Protein AF-A0A7J2JNW5-F1 (afdb_monomer_lite)

Foldseek 3Di:
DPDAQAFQDDLVLLLQCCPPPNLPDDLVNQCVSVVPPDSVVSVRSNSNSNVLNVQQVDSDDSLSSLVSVVVVCCPVQVVVQLVVVCVVVVFAQALLSSQVSSVVVVHHHDSRVSNNSVSSCVVNVVDDDDDDDDDDDDLLSVVLVVQRNHQKDFQLVSCVVPNDVVVVSLLVCVLVVQKDFPQCPVVVVQSNPDPAQQFADPDDDDPQWDWDADPPVRDIGIHGHRDRRTMIGGDDPD

Structure (mmCIF, N/CA/C/O backbone):
data_AF-A0A7J2JNW5-F1
#
_entry.id   AF-A0A7J2JNW5-F1
#
loop_
_atom_site.group_PDB
_atom_site.id
_atom_site.type_symbol
_atom_site.label_atom_id
_atom_site.label_alt_id
_atom_site.label_comp_id
_atom_site.label_asym_id
_atom_site.label_entity_id
_atom_site.label_seq_id
_atom_site.pdbx_PDB_ins_code
_atom_site.Cartn_x
_atom_site.Cartn_y
_atom_site.Cartn_z
_atom_site.occupancy
_atom_site.B_iso_or_equiv
_atom_site.auth_seq_id
_atom_site.auth_comp_id
_atom_site.auth_asym_id
_atom_site.auth_atom_id
_atom_site.pdbx_PDB_model_num
ATOM 1 N N . MET A 1 1 ? 3.752 14.597 3.096 1.00 44.47 1 MET A N 1
ATOM 2 C CA . MET A 1 1 ? 2.843 13.478 3.424 1.00 44.47 1 MET A CA 1
ATOM 3 C C . MET A 1 1 ? 2.078 13.876 4.664 1.00 44.47 1 MET A C 1
ATOM 5 O O . MET A 1 1 ? 2.697 14.030 5.709 1.00 44.47 1 MET A O 1
ATOM 9 N N . THR A 1 2 ? 0.780 14.114 4.525 1.00 55.59 2 THR A N 1
ATOM 10 C CA . THR A 1 2 ? -0.138 14.311 5.647 1.00 55.59 2 THR A CA 1
ATOM 11 C C . THR A 1 2 ? -0.072 13.081 6.544 1.00 55.59 2 THR A C 1
ATOM 13 O O . THR A 1 2 ? -0.052 11.945 6.064 1.00 55.59 2 THR A O 1
ATOM 16 N N . GLU A 1 3 ? 0.060 13.296 7.845 1.00 82.44 3 GLU A N 1
ATOM 17 C CA . GLU A 1 3 ? 0.033 12.200 8.801 1.00 82.44 3 GLU A CA 1
ATOM 18 C C . GLU A 1 3 ? -1.339 11.504 8.776 1.00 82.44 3 GLU A C 1
ATOM 20 O O . GLU A 1 3 ? -2.370 12.168 8.785 1.00 82.44 3 GLU A O 1
ATOM 25 N N . SER A 1 4 ? -1.353 10.166 8.742 1.00 91.62 4 SER A N 1
ATOM 26 C CA . SER A 1 4 ? -2.590 9.373 8.758 1.00 91.62 4 SER A CA 1
ATOM 27 C C . SER A 1 4 ? -3.417 9.638 10.022 1.00 91.62 4 SER A C 1
ATOM 29 O O . SER A 1 4 ? -2.855 9.721 11.121 1.00 91.62 4 SER A O 1
ATOM 31 N N . ARG A 1 5 ? -4.745 9.704 9.869 1.00 94.00 5 ARG A N 1
ATOM 32 C CA . ARG A 1 5 ? -5.707 9.919 10.964 1.00 94.00 5 ARG A CA 1
ATOM 33 C C . ARG A 1 5 ? -5.797 8.711 11.888 1.00 94.00 5 ARG A C 1
ATOM 35 O O . ARG A 1 5 ? -5.932 8.869 13.091 1.00 94.00 5 ARG A O 1
ATOM 42 N N . PHE A 1 6 ? -5.652 7.509 11.346 1.00 96.00 6 PHE A N 1
ATOM 43 C CA . PHE A 1 6 ? -5.679 6.269 12.112 1.00 96.00 6 PHE A CA 1
ATOM 44 C C . PHE A 1 6 ? -4.754 5.212 11.499 1.00 96.00 6 PHE A C 1
ATOM 46 O O . PHE A 1 6 ? -4.255 5.358 10.378 1.00 96.00 6 PHE A O 1
ATOM 53 N N . TYR A 1 7 ? -4.476 4.157 12.269 1.00 96.81 7 TYR A N 1
ATOM 54 C CA . TYR A 1 7 ? -3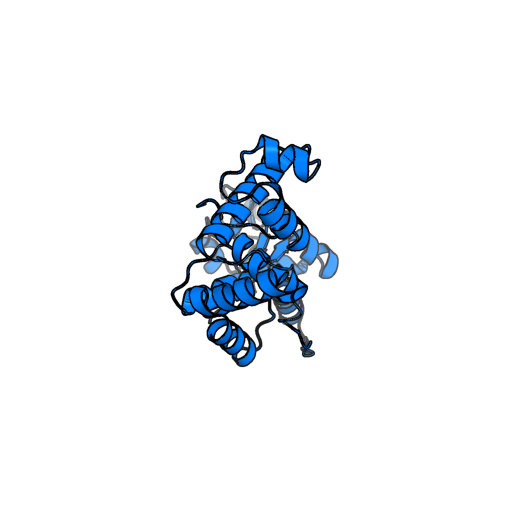.446 3.166 11.954 1.00 96.81 7 TYR A CA 1
ATOM 55 C C . TYR A 1 7 ? -3.972 1.728 12.047 1.00 96.81 7 TYR A C 1
ATOM 57 O O . TYR A 1 7 ? -4.901 1.463 12.807 1.00 96.81 7 TYR A O 1
ATOM 65 N N . PRO A 1 8 ? -3.359 0.772 11.316 1.00 95.88 8 PRO A N 1
ATOM 66 C CA . PRO A 1 8 ? -3.773 -0.631 11.297 1.00 95.88 8 PRO A CA 1
ATOM 67 C C . PRO A 1 8 ? -3.361 -1.342 12.588 1.00 95.88 8 PRO A C 1
ATOM 69 O O . PRO A 1 8 ? -2.370 -2.073 12.633 1.00 95.88 8 PRO A O 1
ATOM 72 N N . LEU A 1 9 ? -4.100 -1.071 13.658 1.00 96.25 9 LEU A N 1
ATOM 73 C CA . LEU A 1 9 ? -3.847 -1.582 14.997 1.00 96.25 9 LEU A CA 1
ATOM 74 C C . LEU A 1 9 ? -4.912 -2.625 15.378 1.00 96.25 9 LEU A C 1
ATOM 76 O O . LEU A 1 9 ? -6.058 -2.507 14.941 1.00 96.25 9 LEU A O 1
ATOM 80 N N . PRO A 1 10 ? -4.559 -3.642 16.187 1.00 95.31 10 PRO A N 1
ATOM 81 C CA . PRO A 1 10 ? -5.502 -4.654 16.653 1.00 95.31 10 PRO A CA 1
ATOM 82 C C . PRO A 1 10 ? -6.707 -4.043 17.375 1.00 95.31 10 PRO A C 1
ATOM 84 O O . PRO A 1 10 ? -6.538 -3.304 18.348 1.00 95.31 10 PRO A O 1
ATOM 87 N N . LEU A 1 11 ? -7.912 -4.395 16.919 1.00 94.12 11 LEU A N 1
ATOM 88 C CA . LEU A 1 11 ? -9.159 -3.809 17.409 1.00 94.12 11 LEU A CA 1
ATOM 89 C C . LEU A 1 11 ? -9.387 -4.085 18.899 1.00 94.12 11 LEU A C 1
ATOM 91 O O . LEU A 1 11 ? -9.701 -3.172 19.649 1.00 94.12 11 LEU A O 1
ATOM 95 N 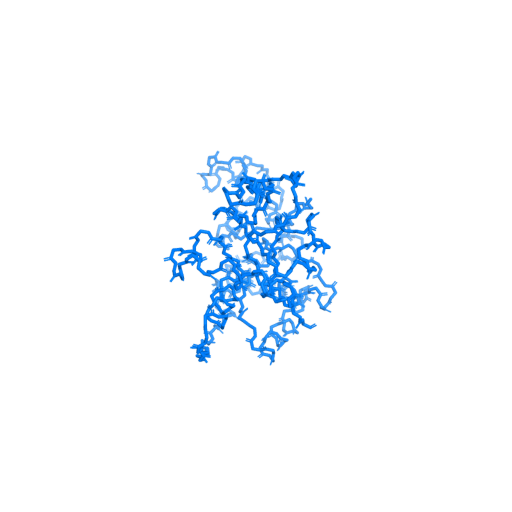N . ASN A 1 12 ? -9.085 -5.302 19.357 1.00 95.44 12 ASN A N 1
ATOM 96 C CA . ASN A 1 12 ? -9.140 -5.680 20.772 1.00 95.44 12 ASN A CA 1
ATOM 97 C C . ASN A 1 12 ? -8.301 -4.775 21.696 1.00 95.44 12 ASN A C 1
ATOM 99 O O . ASN A 1 12 ? -8.689 -4.518 22.833 1.00 95.44 12 ASN A O 1
ATOM 103 N N . LYS A 1 13 ? -7.152 -4.277 21.226 1.00 96.44 13 LYS A N 1
ATOM 104 C CA . LYS A 1 13 ? -6.310 -3.352 21.996 1.00 96.44 13 LYS A CA 1
ATOM 105 C C . LYS A 1 13 ? -6.867 -1.935 21.992 1.00 96.44 13 LYS A C 1
ATOM 107 O O . LYS A 1 13 ? -6.711 -1.246 22.992 1.00 96.44 13 LYS A O 1
ATOM 112 N N . ILE A 1 14 ? -7.494 -1.508 20.895 1.00 95.62 14 ILE A N 1
ATOM 113 C CA . ILE A 1 14 ? -8.159 -0.203 20.836 1.00 95.62 14 ILE A CA 1
ATOM 114 C C . ILE A 1 14 ? -9.394 -0.209 21.741 1.00 95.62 14 ILE A C 1
ATOM 116 O O . ILE A 1 14 ? -9.523 0.677 22.573 1.00 95.62 14 ILE A O 1
ATOM 120 N N . TYR A 1 15 ? -10.219 -1.256 21.664 1.00 96.06 15 TYR A N 1
ATOM 121 C CA . TYR A 1 15 ? -11.345 -1.482 22.571 1.00 96.06 15 TYR A CA 1
ATOM 122 C C . TYR A 1 15 ? -10.907 -1.456 24.039 1.00 96.06 15 TYR A C 1
ATOM 124 O O . TYR A 1 15 ? -11.476 -0.726 24.843 1.00 96.06 15 TYR A O 1
ATOM 132 N N . LYS A 1 16 ? -9.829 -2.177 24.384 1.00 96.06 16 LYS A N 1
ATOM 133 C CA . LYS A 1 16 ? -9.270 -2.150 25.742 1.00 96.06 16 LYS A CA 1
ATOM 134 C C . LYS A 1 16 ? -8.958 -0.721 26.205 1.00 96.06 16 LYS A C 1
ATOM 136 O O . LYS A 1 16 ? -9.261 -0.371 27.338 1.00 96.06 16 LYS A O 1
ATOM 141 N N . LEU A 1 17 ? -8.356 0.098 25.341 1.00 96.31 17 LEU A N 1
ATOM 142 C CA . LEU A 1 17 ? -8.082 1.499 25.662 1.00 96.31 17 LEU A CA 1
ATOM 143 C C . LEU A 1 17 ? -9.370 2.317 25.815 1.00 96.31 17 LEU A C 1
ATOM 145 O O . LEU A 1 17 ? -9.471 3.108 26.747 1.00 96.31 17 LEU A O 1
ATOM 149 N N . ALA A 1 18 ? -10.353 2.111 24.939 1.00 94.75 18 ALA A N 1
ATOM 150 C CA . ALA A 1 18 ? -11.638 2.799 25.012 1.00 94.75 18 ALA A CA 1
ATOM 151 C C . ALA A 1 18 ? -12.361 2.526 26.341 1.00 94.75 18 ALA A C 1
ATOM 153 O O . ALA A 1 18 ? -12.901 3.455 26.930 1.00 94.75 18 ALA A O 1
ATOM 154 N N . VAL A 1 19 ? -12.293 1.290 26.849 1.00 94.44 19 VAL A N 1
ATOM 155 C CA . VAL A 1 19 ? -12.892 0.899 28.137 1.00 94.44 19 VAL A CA 1
ATOM 156 C C . VAL A 1 19 ? -12.079 1.388 29.339 1.00 94.44 19 VAL A C 1
ATOM 158 O O . VAL A 1 19 ? -12.653 1.887 30.301 1.00 94.44 19 VAL A O 1
ATOM 161 N N . GLU A 1 20 ? -10.754 1.211 29.329 1.00 94.69 20 GLU A N 1
ATOM 162 C CA . GLU A 1 20 ? -9.936 1.424 30.535 1.00 94.69 20 GLU A CA 1
ATOM 163 C C . GLU A 1 20 ? -9.500 2.877 30.747 1.00 94.69 20 GLU A C 1
ATOM 165 O O . GLU A 1 20 ? -9.315 3.288 31.890 1.00 94.69 20 GLU A O 1
ATOM 170 N N . VAL A 1 21 ? -9.283 3.639 29.671 1.00 93.81 21 VAL A N 1
ATOM 171 C CA . VAL A 1 21 ? -8.713 5.000 29.753 1.00 93.81 21 VAL A CA 1
ATOM 172 C C . VAL A 1 21 ? -9.530 6.052 29.001 1.00 93.81 21 VAL A C 1
ATOM 174 O O . VAL A 1 21 ? -9.418 7.237 29.306 1.00 93.81 21 VAL A O 1
ATOM 177 N N . GLY A 1 22 ? -10.378 5.636 28.056 1.00 89.31 22 GLY A N 1
ATOM 178 C CA . GLY A 1 22 ? -11.306 6.520 27.354 1.00 89.31 22 GLY A CA 1
ATOM 179 C C . GLY A 1 22 ? -10.648 7.527 26.390 1.00 89.31 22 GLY A C 1
ATOM 180 O O . GLY A 1 22 ? -9.441 7.473 26.138 1.00 89.31 22 GLY A O 1
ATOM 181 N N . PRO A 1 23 ? -11.439 8.454 25.812 1.00 85.25 23 PRO A N 1
ATOM 182 C CA . PRO A 1 23 ? -10.984 9.415 24.794 1.00 85.25 23 PRO A CA 1
ATOM 183 C C . PRO A 1 23 ? -9.946 10.431 25.286 1.00 85.25 23 PRO A C 1
ATOM 185 O O . PRO A 1 23 ? -9.084 10.866 24.517 1.00 85.25 23 PRO A O 1
ATOM 188 N N . GLU A 1 24 ? -9.998 10.778 26.573 1.00 91.06 24 GLU A N 1
ATOM 189 C CA . GLU A 1 24 ? -9.111 11.762 27.209 1.00 91.06 24 GLU A CA 1
ATOM 190 C C . GLU A 1 24 ? -7.744 11.182 27.612 1.00 91.06 24 GLU A C 1
ATOM 192 O O . GLU A 1 24 ? -6.936 11.859 28.254 1.00 91.06 24 GLU A O 1
ATOM 197 N N . ALA A 1 25 ? -7.464 9.935 27.219 1.00 91.81 25 ALA A N 1
ATOM 198 C CA . ALA A 1 25 ? -6.207 9.262 27.500 1.00 91.81 25 ALA A CA 1
ATOM 199 C C . ALA A 1 25 ? -4.990 10.082 27.042 1.00 91.81 25 ALA A C 1
ATOM 201 O O . ALA A 1 25 ? -4.964 10.706 25.973 1.00 91.81 25 ALA A O 1
ATOM 202 N N . LYS A 1 26 ? -3.927 10.027 27.841 1.00 95.31 26 LYS A N 1
ATOM 203 C CA . LYS A 1 26 ? -2.608 10.562 27.508 1.00 95.31 26 LYS A CA 1
ATOM 204 C C . LYS A 1 26 ? -1.697 9.453 26.996 1.00 95.31 26 LYS A C 1
ATOM 206 O O . LYS A 1 26 ? -2.019 8.264 27.009 1.00 95.31 26 LYS A O 1
ATOM 211 N N . LEU A 1 27 ? -0.530 9.851 26.496 1.00 95.31 27 LEU A N 1
ATOM 212 C CA . LEU A 1 27 ? 0.436 8.913 25.928 1.00 95.31 27 LEU A CA 1
ATOM 213 C C . LEU A 1 27 ? 0.893 7.878 26.967 1.00 95.31 27 LEU A C 1
ATOM 215 O O . LEU A 1 27 ? 1.048 6.700 26.644 1.00 95.31 27 LEU A O 1
ATOM 219 N N . GLU A 1 28 ? 1.091 8.321 28.205 1.00 96.06 28 GLU A N 1
ATOM 220 C CA . GLU A 1 28 ? 1.511 7.511 29.345 1.00 96.06 28 GLU A CA 1
ATOM 221 C C . GLU A 1 28 ? 0.462 6.449 29.702 1.00 96.06 28 GLU A C 1
ATOM 223 O O . GLU A 1 28 ? 0.820 5.294 29.954 1.00 96.06 28 GLU A O 1
ATOM 228 N N . ASP A 1 29 ? -0.822 6.805 29.627 1.00 96.06 29 ASP A N 1
ATOM 229 C CA . ASP A 1 29 ? -1.942 5.891 29.866 1.00 96.06 29 ASP A CA 1
ATOM 230 C C . ASP A 1 29 ? -1.923 4.764 28.827 1.00 96.06 29 ASP A C 1
ATOM 232 O O . ASP A 1 29 ? -1.871 3.585 29.165 1.00 96.06 29 ASP A O 1
ATOM 236 N N . VAL A 1 30 ? -1.791 5.110 27.542 1.00 96.31 30 VAL A N 1
ATOM 237 C CA . VAL A 1 30 ? -1.674 4.119 26.459 1.00 96.31 30 VAL A CA 1
ATOM 238 C C . VAL A 1 30 ? -0.453 3.209 26.642 1.00 96.31 30 VAL A C 1
ATOM 240 O O . VAL A 1 30 ? -0.542 1.987 26.461 1.00 96.31 30 VAL A O 1
ATOM 243 N N . MET A 1 31 ? 0.702 3.785 26.987 1.00 96.81 31 MET A N 1
ATOM 244 C CA . MET A 1 31 ? 1.936 3.024 27.199 1.00 96.81 31 MET A CA 1
ATOM 245 C C . MET A 1 31 ? 1.809 2.051 28.372 1.00 96.81 31 MET A C 1
ATOM 247 O O . MET A 1 31 ? 2.254 0.906 28.249 1.00 96.81 31 MET A O 1
ATOM 251 N N . SER A 1 32 ? 1.192 2.475 29.474 1.00 96.56 32 SER A N 1
ATOM 252 C CA . SER A 1 32 ? 1.000 1.649 30.668 1.00 96.56 32 SER A CA 1
ATOM 253 C C . SER A 1 32 ? -0.050 0.552 30.446 1.00 96.56 32 SER A C 1
ATOM 255 O O . SER A 1 32 ? 0.267 -0.629 30.625 1.00 96.56 32 SER A O 1
ATOM 257 N N . THR A 1 33 ? -1.236 0.896 29.933 1.00 96.38 33 THR A N 1
ATOM 258 C CA . THR A 1 33 ? -2.353 -0.031 29.681 1.00 96.38 33 THR A CA 1
ATOM 259 C C . THR A 1 33 ? -1.994 -1.145 28.697 1.00 96.38 33 THR A C 1
ATOM 261 O O . THR A 1 33 ? -2.358 -2.314 28.895 1.00 96.38 33 THR A O 1
ATOM 264 N N . LEU A 1 34 ? -1.252 -0.816 27.633 1.00 96.38 34 LEU A N 1
ATOM 265 C CA . LEU A 1 34 ? -0.830 -1.785 26.614 1.00 96.38 34 LEU A CA 1
ATOM 266 C C . LEU A 1 34 ? 0.594 -2.321 26.815 1.00 96.38 34 LEU A C 1
ATOM 268 O O . LEU A 1 34 ? 1.032 -3.167 26.030 1.00 96.38 34 LEU A O 1
ATOM 272 N N . ARG A 1 35 ? 1.314 -1.855 27.845 1.00 95.69 35 ARG A N 1
ATOM 273 C CA . ARG A 1 35 ? 2.720 -2.203 28.132 1.00 95.69 35 ARG A CA 1
ATOM 274 C C . ARG A 1 35 ? 3.648 -1.978 26.928 1.00 95.69 35 ARG A C 1
ATOM 276 O O . ARG A 1 35 ? 4.534 -2.784 26.634 1.00 95.69 35 ARG A O 1
ATOM 283 N N . ILE A 1 36 ? 3.435 -0.882 26.201 1.00 94.75 36 ILE A N 1
ATOM 284 C CA . ILE A 1 36 ? 4.188 -0.530 24.991 1.00 94.75 36 ILE A CA 1
ATOM 285 C C . ILE A 1 36 ? 5.397 0.329 25.369 1.00 94.75 36 ILE A C 1
ATOM 287 O O . ILE A 1 36 ? 5.258 1.356 26.020 1.00 94.75 36 ILE A O 1
ATOM 291 N N . ARG A 1 37 ? 6.592 -0.051 24.895 1.00 93.62 37 ARG A N 1
ATOM 292 C CA . ARG A 1 37 ? 7.833 0.729 25.101 1.00 93.62 37 ARG A CA 1
ATOM 293 C C . ARG A 1 37 ? 8.055 1.821 24.049 1.00 93.62 37 ARG A C 1
ATOM 295 O O . ARG A 1 37 ? 8.707 2.824 24.312 1.00 93.62 37 ARG A O 1
ATOM 302 N N . SER A 1 38 ? 7.535 1.618 22.840 1.00 95.81 38 SER A N 1
ATOM 303 C CA . SER A 1 38 ? 7.702 2.539 21.712 1.00 95.81 38 SER A CA 1
ATOM 304 C C . SER A 1 38 ? 6.738 3.721 21.816 1.00 95.81 38 SER A C 1
ATOM 306 O O . SER A 1 38 ? 5.533 3.553 21.613 1.00 95.81 38 SER A O 1
ATOM 308 N N . LYS A 1 39 ? 7.272 4.930 22.043 1.00 95.44 39 LYS A N 1
ATOM 309 C CA . LYS A 1 39 ? 6.485 6.179 22.032 1.00 95.44 39 LYS A CA 1
ATOM 310 C C . LYS A 1 39 ? 5.725 6.367 20.718 1.00 95.44 39 LYS A C 1
ATOM 312 O O . LYS A 1 39 ? 4.547 6.700 20.734 1.00 95.44 39 LYS A O 1
ATOM 317 N N . ARG A 1 40 ? 6.370 6.068 19.584 1.00 94.94 40 ARG A N 1
ATOM 318 C CA . ARG A 1 40 ? 5.748 6.149 18.254 1.00 94.94 40 ARG A CA 1
ATOM 319 C C . ARG A 1 40 ? 4.524 5.241 18.143 1.00 94.94 40 ARG A C 1
ATOM 321 O O . ARG A 1 40 ? 3.499 5.651 17.619 1.00 94.94 40 ARG A O 1
ATOM 328 N N . THR A 1 41 ? 4.626 4.006 18.624 1.00 95.31 41 THR A N 1
ATOM 329 C CA . THR A 1 41 ? 3.508 3.055 18.573 1.00 95.31 41 THR A CA 1
ATOM 330 C C . THR A 1 41 ? 2.375 3.505 19.491 1.00 95.31 41 THR A C 1
ATOM 332 O O . THR A 1 41 ? 1.220 3.468 19.085 1.00 95.31 41 THR A O 1
ATOM 335 N N . ALA A 1 42 ? 2.691 3.984 20.695 1.00 96.25 42 ALA A N 1
ATOM 336 C CA . ALA A 1 42 ? 1.687 4.517 21.610 1.00 96.25 42 ALA A CA 1
ATOM 337 C C . ALA A 1 42 ? 0.969 5.756 21.038 1.00 96.25 42 ALA A C 1
ATOM 339 O O . ALA A 1 42 ? -0.250 5.842 21.132 1.00 96.25 42 ALA A O 1
ATOM 340 N N . GLN A 1 43 ? 1.679 6.649 20.338 1.00 96.38 43 GLN A N 1
ATOM 341 C CA . GLN A 1 43 ? 1.065 7.772 19.616 1.00 96.38 43 GLN A CA 1
ATOM 342 C C . GLN A 1 43 ? 0.081 7.306 18.532 1.00 96.38 43 GLN A C 1
ATOM 344 O O . GLN A 1 43 ? -0.983 7.899 18.378 1.00 96.38 43 GLN A O 1
ATOM 349 N N . GLN A 1 44 ? 0.398 6.230 17.804 1.00 96.50 44 GLN A N 1
ATOM 350 C CA . GLN A 1 44 ? -0.513 5.659 16.804 1.00 96.50 44 GLN A CA 1
ATOM 351 C C . GLN A 1 44 ? -1.798 5.113 17.440 1.00 96.50 44 GLN A C 1
ATOM 353 O O . GLN A 1 44 ? -2.882 5.339 16.899 1.00 96.50 44 GLN A O 1
ATOM 358 N N . TYR A 1 45 ? -1.688 4.421 18.582 1.00 97.31 45 TYR A N 1
ATOM 359 C CA . TYR A 1 45 ? -2.851 3.967 19.353 1.00 97.31 45 TYR A CA 1
ATOM 360 C C . TYR A 1 45 ? -3.680 5.142 19.844 1.00 97.31 45 TYR A C 1
ATOM 362 O O . TYR A 1 45 ? -4.883 5.148 19.619 1.00 97.31 45 TYR A O 1
ATOM 370 N N . LEU A 1 46 ? -3.039 6.146 20.443 1.00 96.31 46 LEU A N 1
ATOM 371 C CA . LEU A 1 46 ? -3.730 7.322 20.955 1.00 96.31 46 LEU A CA 1
ATOM 372 C C . LEU A 1 46 ? -4.501 8.048 19.849 1.00 96.31 46 LEU A C 1
ATOM 374 O O . LEU A 1 46 ? -5.664 8.391 20.027 1.00 96.31 46 LEU A O 1
ATOM 378 N N . ARG A 1 47 ? -3.875 8.246 18.683 1.00 96.00 47 ARG A N 1
ATOM 379 C CA . ARG A 1 47 ? -4.540 8.902 17.555 1.00 96.00 47 ARG A CA 1
ATOM 380 C C . ARG A 1 47 ? -5.726 8.086 17.038 1.00 96.00 47 ARG A C 1
ATOM 382 O O . ARG A 1 47 ? -6.788 8.644 16.801 1.00 96.00 47 ARG A O 1
ATOM 389 N N . THR A 1 48 ? -5.551 6.772 16.910 1.00 96.75 48 THR A N 1
ATOM 390 C CA . THR A 1 48 ? -6.623 5.868 16.466 1.00 96.75 48 THR A CA 1
ATOM 391 C C . THR A 1 48 ? -7.780 5.838 17.466 1.00 96.75 48 THR A C 1
ATOM 393 O O . THR A 1 48 ? -8.931 5.879 17.051 1.00 96.75 48 THR A O 1
ATOM 396 N N . LEU A 1 49 ? -7.481 5.820 18.769 1.00 96.12 49 LEU A N 1
ATOM 397 C CA . LEU A 1 49 ? -8.475 5.866 19.840 1.00 96.12 49 LEU A CA 1
ATOM 398 C C . LEU A 1 49 ? -9.305 7.149 19.775 1.00 96.12 49 LEU A C 1
ATOM 400 O O . LEU A 1 49 ? -10.525 7.072 19.789 1.00 96.12 49 LEU A O 1
ATOM 404 N N . LYS A 1 50 ? -8.648 8.308 19.648 1.00 95.12 50 LYS A N 1
ATOM 405 C CA . LYS A 1 50 ? -9.335 9.601 19.521 1.00 95.12 50 LYS A CA 1
ATOM 406 C C . LYS A 1 50 ? -10.237 9.647 18.293 1.00 95.12 50 LYS A C 1
ATOM 408 O O . LYS A 1 50 ? -11.398 10.006 18.411 1.00 95.12 50 LYS A O 1
ATOM 413 N N . TRP A 1 51 ? -9.725 9.201 17.145 1.00 95.81 51 TRP A N 1
ATOM 414 C CA . TRP A 1 51 ? -10.514 9.133 15.916 1.00 95.81 51 TRP A CA 1
ATOM 415 C C . TRP A 1 51 ? -11.767 8.253 16.071 1.00 95.81 51 TRP A C 1
ATOM 417 O O . TRP A 1 51 ? -12.831 8.633 15.590 1.00 95.81 51 TRP A O 1
ATOM 427 N N . MET A 1 52 ? -11.657 7.106 16.756 1.00 95.25 52 MET A N 1
ATOM 428 C CA . MET A 1 52 ? -12.802 6.221 17.010 1.00 95.25 52 MET A CA 1
ATOM 429 C C . MET A 1 52 ? -13.783 6.807 18.023 1.00 95.25 52 MET A C 1
ATOM 431 O O . MET A 1 52 ? -14.984 6.696 17.822 1.00 95.25 52 MET A O 1
ATOM 435 N N . ALA A 1 53 ? -13.297 7.436 19.091 1.00 92.69 53 ALA A N 1
ATOM 436 C CA . ALA A 1 53 ? -14.158 7.965 20.144 1.00 92.69 53 ALA A CA 1
ATOM 437 C C . ALA A 1 53 ? -15.008 9.168 19.701 1.00 92.69 53 ALA A C 1
ATOM 439 O O . ALA A 1 53 ? -16.034 9.446 20.304 1.00 92.69 53 ALA A O 1
ATOM 440 N N . GLU A 1 54 ? -14.609 9.861 18.632 1.00 93.44 54 GLU A N 1
ATOM 441 C CA . GLU A 1 54 ? -15.438 10.882 17.976 1.00 93.44 54 GLU A CA 1
ATOM 442 C C . GLU A 1 54 ? -16.646 10.296 17.218 1.00 93.44 54 GLU A C 1
ATOM 444 O O . GLU A 1 54 ? -17.495 11.059 16.767 1.00 93.44 54 GLU A O 1
ATOM 449 N N . ARG A 1 55 ? -16.692 8.972 17.009 1.00 93.69 55 ARG A N 1
ATOM 450 C CA . ARG A 1 55 ? -17.631 8.298 16.090 1.00 93.69 55 ARG A CA 1
ATOM 451 C C . ARG A 1 55 ? -18.402 7.143 16.716 1.00 93.69 55 ARG A C 1
ATOM 453 O O . ARG A 1 55 ? -19.489 6.829 16.256 1.00 93.69 55 ARG A O 1
ATOM 460 N N . VAL A 1 56 ? -17.803 6.481 17.700 1.00 92.75 56 VAL A N 1
ATOM 461 C CA . VAL A 1 56 ? -18.375 5.336 18.406 1.00 92.75 56 VAL A CA 1
ATOM 462 C C . VAL A 1 56 ? -18.778 5.815 19.794 1.00 92.75 56 VAL A C 1
ATOM 464 O O . VAL A 1 56 ? -17.916 6.073 20.637 1.00 92.75 56 VAL A O 1
ATOM 467 N N . GLU A 1 57 ? -20.079 5.962 20.011 1.00 82.62 57 GLU A N 1
ATOM 468 C CA . GLU A 1 57 ? -20.667 6.445 21.257 1.00 82.62 57 GLU A CA 1
ATOM 469 C C . GLU A 1 57 ? -20.734 5.333 22.308 1.00 82.62 57 GLU A C 1
ATOM 471 O O . GLU A 1 57 ? -20.474 5.582 23.490 1.00 82.62 57 GLU A O 1
ATOM 476 N N . ASN A 1 58 ? -21.041 4.096 21.901 1.00 77.31 58 ASN A N 1
ATOM 477 C CA . ASN A 1 58 ? -21.192 2.982 22.826 1.00 77.31 58 ASN A CA 1
ATOM 478 C C . ASN A 1 58 ? -19.998 2.022 22.774 1.00 77.31 58 ASN A C 1
ATOM 480 O O . ASN A 1 58 ? -19.819 1.216 21.862 1.00 77.31 58 ASN A O 1
ATOM 484 N N . VAL A 1 59 ? -19.191 2.056 23.834 1.00 82.62 59 VAL A N 1
ATOM 485 C CA . VAL A 1 59 ? -18.061 1.131 23.973 1.00 82.62 59 VAL A CA 1
ATOM 486 C C . VAL A 1 59 ? -18.512 -0.245 24.482 1.00 82.62 59 VAL A C 1
ATOM 488 O O . VAL A 1 59 ? -17.820 -1.207 24.193 1.00 82.62 59 VAL A O 1
ATOM 491 N N . GLY A 1 60 ? -19.666 -0.356 25.159 1.00 88.06 60 GLY A N 1
ATOM 492 C CA . GLY A 1 60 ? -20.354 -1.601 25.541 1.00 88.06 60 GLY A CA 1
ATOM 493 C C . GLY A 1 60 ? -19.484 -2.859 25.677 1.00 88.06 60 GLY A C 1
ATOM 494 O O . GLY A 1 60 ? -18.499 -2.901 26.417 1.00 88.06 60 GLY A O 1
ATOM 495 N N . THR A 1 61 ? -19.881 -3.912 24.970 1.00 94.25 61 THR A N 1
ATOM 496 C CA . THR A 1 61 ? -19.064 -5.104 24.710 1.00 94.25 61 THR A CA 1
ATOM 497 C C . THR A 1 61 ? -18.216 -4.931 23.445 1.00 94.25 61 THR A C 1
ATOM 499 O O . THR A 1 61 ? -18.527 -4.118 22.577 1.00 94.25 61 THR A O 1
ATOM 502 N N . LEU A 1 62 ? -17.176 -5.759 23.272 1.00 93.44 62 LEU A N 1
ATOM 503 C CA . LEU A 1 62 ? -16.351 -5.739 22.053 1.00 93.44 62 LEU A CA 1
ATOM 504 C C . LEU A 1 62 ? -17.184 -5.925 20.771 1.00 93.44 62 LEU A C 1
ATOM 506 O O . LEU A 1 62 ? -16.860 -5.326 19.745 1.00 93.44 62 LEU A O 1
ATOM 510 N N . ASP A 1 63 ? -18.249 -6.725 20.824 1.00 92.69 63 ASP A N 1
ATOM 511 C CA . ASP A 1 63 ? -19.126 -6.983 19.677 1.00 92.69 63 ASP A CA 1
ATOM 512 C C . ASP A 1 63 ? -20.038 -5.796 19.356 1.00 92.69 63 ASP A C 1
ATOM 514 O O . ASP A 1 63 ? -20.378 -5.577 18.194 1.00 92.69 63 ASP A O 1
ATOM 518 N N . GLU A 1 64 ? -20.469 -5.041 20.366 1.00 93.69 64 GLU A N 1
ATOM 519 C CA . GLU A 1 64 ? -21.228 -3.797 20.176 1.00 93.69 64 GLU A CA 1
ATOM 520 C C . GLU A 1 64 ? -20.322 -2.713 19.600 1.00 93.69 64 GLU A C 1
ATOM 522 O O . GLU A 1 64 ? -20.628 -2.177 18.537 1.00 93.69 64 GLU A O 1
ATOM 527 N N . PHE A 1 65 ? -19.148 -2.515 20.206 1.00 94.50 65 PHE A N 1
ATOM 528 C CA . PHE A 1 65 ? -18.114 -1.613 19.705 1.00 94.50 65 PHE A CA 1
ATOM 529 C C . PHE A 1 65 ? -17.735 -1.919 18.247 1.00 94.50 65 PHE A C 1
ATOM 531 O O . PHE A 1 65 ? -17.625 -1.020 17.416 1.00 94.50 65 PHE A O 1
ATOM 538 N N . SER A 1 66 ? -17.555 -3.201 17.913 1.00 94.75 66 SER A N 1
ATOM 539 C CA . SER A 1 66 ? -17.220 -3.631 16.551 1.00 94.75 66 SER A CA 1
ATOM 540 C C . SER A 1 66 ? -18.364 -3.381 15.569 1.00 94.75 66 SER A C 1
ATOM 542 O O . SER A 1 66 ? -18.120 -2.946 14.447 1.00 94.75 66 SER A O 1
ATOM 544 N N . ARG A 1 67 ? -19.616 -3.631 15.972 1.00 94.25 67 ARG A N 1
ATOM 545 C CA . ARG A 1 67 ? -20.787 -3.365 15.123 1.00 94.25 67 ARG A CA 1
ATOM 546 C C . ARG A 1 67 ? -20.964 -1.877 14.850 1.00 94.25 67 ARG A C 1
ATOM 548 O O . ARG A 1 67 ? -21.198 -1.509 13.706 1.00 94.25 67 ARG A O 1
ATOM 555 N N . GLU A 1 68 ? -20.806 -1.038 15.864 1.00 95.38 68 GLU A N 1
ATOM 556 C CA . GLU A 1 68 ? -20.915 0.411 15.706 1.00 95.38 68 GLU A CA 1
ATOM 557 C C . GLU A 1 68 ? -19.780 0.967 14.839 1.00 95.38 68 GLU A C 1
ATOM 559 O O . GLU A 1 68 ? -20.031 1.701 13.884 1.00 95.38 68 GLU A O 1
ATOM 564 N N . LEU A 1 69 ? -18.540 0.519 15.073 1.00 96.06 69 LEU A N 1
ATOM 565 C CA . LEU A 1 69 ? -17.418 0.865 14.204 1.00 96.06 69 LEU A CA 1
ATOM 566 C C . LEU A 1 69 ? -17.658 0.415 12.756 1.00 96.06 69 LEU A C 1
ATOM 568 O O . LEU A 1 69 ? -17.302 1.140 11.831 1.00 96.06 69 LEU A O 1
ATOM 572 N N . LEU A 1 70 ? -18.237 -0.768 12.535 1.00 96.50 70 LEU A N 1
ATOM 573 C CA . LEU A 1 70 ? -18.570 -1.230 11.190 1.00 96.50 70 LEU A CA 1
ATOM 574 C C . LEU A 1 70 ? -19.551 -0.273 10.503 1.00 96.50 70 LEU A C 1
ATOM 576 O O . LEU A 1 70 ? -19.290 0.105 9.365 1.00 96.50 70 LEU A O 1
ATOM 580 N N . THR A 1 71 ? -20.617 0.152 11.184 1.00 96.19 71 THR A N 1
ATOM 581 C CA . THR A 1 71 ? -21.580 1.132 10.650 1.00 96.19 71 THR A CA 1
ATOM 582 C C . THR A 1 71 ? -20.885 2.433 10.252 1.00 96.19 71 THR A C 1
ATOM 584 O O . THR A 1 71 ? -20.985 2.851 9.100 1.00 96.19 71 THR A O 1
ATOM 587 N N . VAL A 1 72 ? -20.081 3.002 11.156 1.00 96.25 72 VAL A N 1
ATOM 588 C CA . VAL A 1 72 ? -19.279 4.211 10.898 1.00 96.25 72 VAL A CA 1
ATOM 589 C C . VAL A 1 72 ? -18.399 4.037 9.661 1.00 96.25 72 VAL A C 1
ATOM 591 O O . VAL A 1 72 ? -18.328 4.918 8.806 1.00 96.25 72 VAL A O 1
ATOM 594 N N . LEU A 1 73 ? -17.717 2.895 9.549 1.00 96.44 73 LEU A N 1
ATOM 595 C CA . LEU A 1 73 ? -16.836 2.619 8.423 1.00 96.44 73 LEU A CA 1
ATOM 596 C C . LEU A 1 73 ? -17.610 2.511 7.103 1.00 96.44 73 LEU A C 1
ATOM 598 O O . LEU A 1 73 ? -17.151 3.054 6.100 1.00 96.44 73 LEU A O 1
ATOM 602 N N . LEU A 1 74 ? -18.751 1.816 7.087 1.00 96.25 74 LEU A N 1
ATOM 603 C CA . LEU A 1 74 ? -19.581 1.660 5.889 1.00 96.25 74 LEU A CA 1
ATOM 604 C C . LEU A 1 74 ? -20.093 3.015 5.386 1.00 96.25 74 LEU A C 1
ATOM 606 O O . LEU A 1 74 ? -20.019 3.270 4.183 1.00 96.25 74 LEU A O 1
ATOM 610 N N . GLU A 1 75 ? -20.542 3.878 6.297 1.00 95.31 75 GLU A N 1
ATOM 611 C CA . GLU A 1 75 ? -21.131 5.182 5.985 1.00 95.31 75 GLU A CA 1
ATOM 612 C C . GLU A 1 75 ? -20.075 6.231 5.613 1.00 95.31 75 GLU A C 1
ATOM 614 O O . GLU A 1 75 ? -20.106 6.769 4.504 1.00 95.31 75 GLU A O 1
ATOM 619 N N . GLU A 1 76 ? -19.097 6.499 6.490 1.00 95.38 76 GLU A N 1
ATOM 620 C CA . GLU A 1 76 ? -18.111 7.568 6.265 1.00 95.38 76 GLU A CA 1
ATOM 621 C C . GLU A 1 76 ? -17.195 7.285 5.072 1.00 95.38 76 GLU A C 1
ATOM 623 O O . GLU A 1 76 ? -16.739 8.221 4.414 1.00 95.38 76 GLU A O 1
ATOM 628 N N . PHE A 1 77 ? -16.907 6.008 4.798 1.00 96.31 77 PHE A N 1
ATOM 629 C CA . PHE A 1 77 ? -16.018 5.602 3.710 1.00 96.31 77 PHE A CA 1
ATOM 630 C C . PHE A 1 77 ? -16.763 5.019 2.508 1.00 96.31 77 PHE A C 1
ATOM 632 O O . PHE A 1 77 ? -16.102 4.573 1.576 1.00 96.31 77 PHE A O 1
ATOM 639 N N . LYS A 1 78 ? -18.104 4.998 2.492 1.00 95.50 78 LYS A N 1
ATOM 640 C CA . LYS A 1 78 ? -18.902 4.431 1.385 1.00 95.50 78 LYS A CA 1
ATOM 641 C C . LYS A 1 78 ? -18.375 3.066 0.922 1.00 95.50 78 LYS A C 1
ATOM 643 O O . LYS A 1 78 ? -18.173 2.813 -0.270 1.00 95.50 78 LYS A O 1
ATOM 648 N N . LEU A 1 79 ? -18.062 2.191 1.880 1.00 96.19 79 LEU A N 1
ATOM 649 C CA . LEU A 1 79 ? -17.279 0.982 1.597 1.00 96.19 79 LEU A CA 1
ATOM 650 C C . LEU A 1 79 ? -17.994 0.021 0.653 1.00 96.19 79 LEU A C 1
ATOM 652 O O . LEU A 1 79 ? -17.323 -0.678 -0.101 1.00 96.19 79 LEU A O 1
ATOM 656 N N . GLU A 1 80 ? -19.326 -0.008 0.666 1.00 94.31 80 GLU A N 1
ATOM 657 C CA . GLU A 1 80 ? -20.098 -0.824 -0.272 1.00 94.31 80 GLU A CA 1
ATOM 658 C C . GLU A 1 80 ? -19.850 -0.398 -1.723 1.00 94.31 80 GLU A C 1
ATOM 660 O O . GLU A 1 80 ? -19.563 -1.244 -2.569 1.00 94.31 80 GLU A O 1
ATOM 665 N N . GLU A 1 81 ? -19.879 0.906 -2.011 1.00 94.69 81 GLU A N 1
ATOM 666 C CA . GLU A 1 81 ? -19.599 1.447 -3.346 1.00 94.69 81 GLU A CA 1
ATOM 667 C C . GLU A 1 81 ? -18.163 1.121 -3.777 1.00 94.69 81 GLU A C 1
ATOM 669 O O . GLU A 1 81 ? -17.942 0.584 -4.867 1.00 94.69 81 GLU A O 1
ATOM 674 N N . ALA A 1 82 ? -17.190 1.367 -2.894 1.00 95.81 82 ALA A N 1
ATOM 675 C CA . ALA A 1 82 ? -15.781 1.111 -3.172 1.00 95.81 82 ALA A CA 1
ATOM 676 C C . ALA A 1 82 ? -15.496 -0.383 -3.412 1.00 95.81 82 ALA A C 1
ATOM 678 O O . ALA A 1 82 ? -14.791 -0.741 -4.357 1.00 95.81 82 ALA A O 1
ATOM 679 N N . LEU A 1 83 ? -16.053 -1.277 -2.591 1.00 94.62 83 LEU A N 1
ATOM 680 C CA . LEU A 1 83 ? -15.881 -2.724 -2.746 1.00 94.62 83 LEU A CA 1
ATOM 681 C C . LEU A 1 83 ? -16.577 -3.249 -4.007 1.00 94.62 83 LEU A C 1
ATOM 683 O O . LEU A 1 83 ? -15.994 -4.071 -4.719 1.00 94.62 83 LEU A O 1
ATOM 687 N N . ASN A 1 84 ? -17.775 -2.750 -4.324 1.00 93.31 84 ASN A N 1
ATOM 688 C CA . ASN A 1 84 ? -18.491 -3.109 -5.548 1.00 93.31 84 ASN A CA 1
ATOM 689 C C . ASN A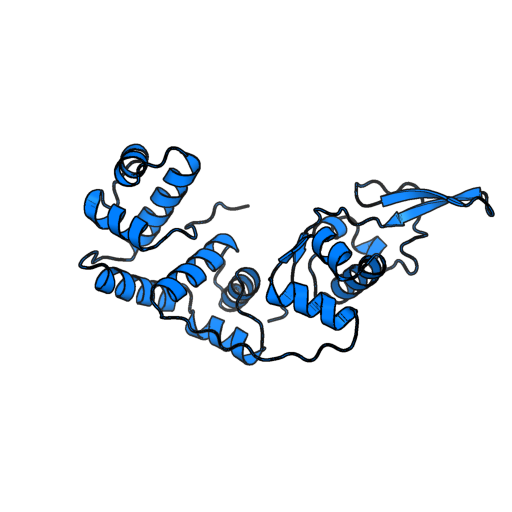 1 84 ? -17.715 -2.694 -6.803 1.00 93.31 84 ASN A C 1
ATOM 691 O O . ASN A 1 84 ? -17.635 -3.473 -7.755 1.00 93.31 84 ASN A O 1
ATOM 695 N N . LEU A 1 85 ? -17.094 -1.511 -6.791 1.00 93.88 85 LEU A N 1
ATOM 696 C CA . LEU A 1 85 ? -16.223 -1.050 -7.870 1.00 93.88 85 LEU A CA 1
ATOM 697 C C . LEU A 1 85 ? -15.035 -2.002 -8.073 1.00 93.88 85 LEU A C 1
ATOM 699 O O . LEU A 1 85 ? -14.816 -2.489 -9.182 1.00 93.88 85 LEU A O 1
ATOM 703 N N . LEU A 1 86 ? -14.318 -2.346 -6.997 1.00 93.31 86 LEU A N 1
ATOM 704 C CA . LEU A 1 86 ? -13.192 -3.285 -7.071 1.00 93.31 86 LEU A CA 1
ATOM 705 C C . LEU A 1 86 ? -13.617 -4.661 -7.596 1.00 93.31 86 LEU A C 1
ATOM 707 O O . LEU A 1 86 ? -12.914 -5.259 -8.410 1.00 93.31 86 LEU A O 1
ATOM 711 N N . MET A 1 87 ? -14.776 -5.158 -7.159 1.00 91.31 87 MET A N 1
ATOM 712 C CA . MET A 1 87 ? -15.321 -6.429 -7.632 1.00 91.31 87 MET A CA 1
ATOM 713 C C . MET A 1 87 ? -15.668 -6.398 -9.121 1.00 91.31 87 MET A C 1
ATOM 715 O O . MET A 1 87 ? -15.311 -7.331 -9.844 1.00 91.31 87 MET A O 1
ATOM 719 N N . LYS A 1 88 ? -16.346 -5.341 -9.582 1.00 91.19 88 LYS A N 1
ATOM 720 C CA . LYS A 1 88 ? -16.745 -5.168 -10.984 1.00 91.19 88 LYS A CA 1
ATOM 721 C C . LYS A 1 88 ? -15.528 -5.151 -11.909 1.00 91.19 88 LYS A C 1
ATOM 723 O O . LYS A 1 88 ? -15.512 -5.867 -12.910 1.00 91.19 88 LYS A O 1
ATOM 728 N N . GLU A 1 89 ? -14.492 -4.420 -11.513 1.00 89.75 89 GLU A N 1
ATOM 729 C CA . GLU A 1 89 ? -13.242 -4.290 -12.268 1.00 89.75 89 GLU A CA 1
ATOM 730 C C . GLU A 1 89 ? -12.266 -5.458 -12.031 1.00 89.75 89 GLU A C 1
ATOM 732 O O . GLU A 1 89 ? -11.165 -5.484 -12.582 1.00 89.75 89 GLU A O 1
ATOM 737 N N . LYS A 1 90 ? -12.662 -6.461 -11.229 1.00 88.50 90 LYS A N 1
ATOM 738 C CA . LYS A 1 90 ? -11.850 -7.640 -10.873 1.00 88.50 90 LYS A CA 1
ATOM 739 C C . LYS A 1 90 ? -10.491 -7.269 -10.267 1.00 88.50 90 LYS A C 1
ATOM 741 O O . LYS A 1 90 ? -9.498 -7.972 -10.456 1.00 88.50 90 LYS A O 1
ATOM 746 N N . ILE A 1 91 ? -10.446 -6.170 -9.523 1.00 90.56 91 ILE A N 1
ATOM 747 C CA . ILE A 1 91 ? -9.236 -5.666 -8.883 1.00 90.56 91 ILE A CA 1
ATOM 748 C C . ILE A 1 91 ? -9.079 -6.319 -7.504 1.00 90.56 91 ILE A C 1
ATOM 750 O O . ILE A 1 91 ? -10.015 -6.304 -6.702 1.00 90.56 91 ILE A O 1
ATOM 754 N N . PRO A 1 92 ? -7.897 -6.879 -7.180 1.00 91.38 92 PRO A N 1
ATOM 755 C CA . PRO A 1 92 ? -7.667 -7.489 -5.878 1.00 91.38 92 PRO A CA 1
ATOM 756 C C . PRO A 1 92 ? -7.758 -6.448 -4.763 1.00 91.38 92 PRO A C 1
ATOM 758 O O . PRO A 1 92 ? -7.303 -5.309 -4.907 1.00 91.38 92 PRO A O 1
ATOM 761 N N . LEU A 1 93 ? -8.292 -6.856 -3.612 1.00 93.81 93 LEU A N 1
ATOM 762 C CA . LEU A 1 93 ? -8.394 -5.984 -2.453 1.00 93.81 93 LEU A CA 1
ATOM 763 C C . LEU A 1 93 ? -7.032 -5.833 -1.765 1.00 93.81 93 LEU A C 1
ATOM 765 O O . LEU A 1 93 ? -6.535 -6.719 -1.072 1.00 93.81 93 LEU A O 1
ATOM 769 N N . THR A 1 94 ? -6.433 -4.663 -1.929 1.00 94.31 94 THR A N 1
ATOM 770 C CA . THR A 1 94 ? -5.156 -4.276 -1.336 1.00 94.31 94 THR A CA 1
ATOM 771 C C . THR A 1 94 ? -5.282 -2.864 -0.767 1.00 94.31 94 THR A C 1
ATOM 773 O O . THR A 1 94 ? -6.180 -2.116 -1.156 1.00 94.31 94 THR A O 1
ATOM 776 N N . PRO A 1 95 ? -4.374 -2.422 0.120 1.00 95.25 95 PRO A N 1
ATOM 777 C CA . PRO A 1 95 ? -4.413 -1.047 0.606 1.00 95.25 95 PRO A CA 1
ATOM 778 C C . PRO A 1 95 ? -4.273 0.012 -0.498 1.00 95.25 95 PRO A C 1
ATOM 780 O O . PRO A 1 95 ? -4.752 1.125 -0.315 1.00 95.25 95 PRO A O 1
ATOM 783 N N . SER A 1 96 ? -3.603 -0.293 -1.619 1.00 94.06 96 SER A N 1
ATOM 784 C CA . SER A 1 96 ? -3.518 0.650 -2.740 1.00 94.06 96 SER A CA 1
ATOM 785 C C . SER A 1 96 ? -4.807 0.682 -3.554 1.00 94.06 96 SER A C 1
ATOM 787 O O . SER A 1 96 ? -5.264 1.775 -3.860 1.00 94.06 96 SER A O 1
ATOM 789 N N . SER A 1 97 ? -5.408 -0.472 -3.865 1.00 95.00 97 SER A N 1
ATOM 790 C CA . SER A 1 97 ? -6.673 -0.515 -4.616 1.00 95.00 97 SER A CA 1
ATOM 791 C C . SER A 1 97 ? -7.838 0.050 -3.818 1.00 95.00 97 SER A C 1
ATOM 793 O O . SER A 1 97 ? -8.606 0.830 -4.365 1.00 95.00 97 SER A O 1
ATOM 795 N N . MET A 1 98 ? -7.915 -0.232 -2.515 1.00 96.38 98 MET A N 1
ATOM 796 C CA . MET A 1 98 ? -8.910 0.379 -1.630 1.00 96.38 98 MET A CA 1
ATOM 797 C C . MET A 1 98 ? -8.760 1.904 -1.579 1.00 96.38 98 MET A C 1
ATOM 799 O O . MET A 1 98 ? -9.744 2.618 -1.721 1.00 96.38 98 MET A O 1
ATOM 803 N N . ALA A 1 99 ? -7.533 2.421 -1.430 1.00 95.50 99 ALA A N 1
ATOM 804 C CA . ALA A 1 99 ? -7.310 3.868 -1.437 1.00 95.50 99 ALA A CA 1
ATOM 805 C C . ALA A 1 99 ? -7.703 4.516 -2.776 1.00 95.50 99 ALA A C 1
ATOM 807 O O . ALA A 1 99 ? -8.257 5.610 -2.781 1.00 95.50 99 ALA A O 1
ATOM 808 N N . SER A 1 100 ? -7.445 3.843 -3.902 1.00 94.31 100 SER A N 1
ATOM 809 C CA . SER A 1 100 ? -7.884 4.310 -5.220 1.00 94.31 100 SER A CA 1
ATOM 810 C C . SER A 1 100 ? -9.407 4.283 -5.370 1.00 94.31 100 SER A C 1
ATOM 812 O O . SER A 1 100 ? -9.965 5.271 -5.825 1.00 94.31 100 SER A O 1
ATOM 814 N N . ALA A 1 101 ? -10.085 3.214 -4.945 1.00 96.06 101 ALA A N 1
ATOM 815 C CA . ALA A 1 101 ? -11.544 3.110 -5.051 1.00 96.06 101 ALA A CA 1
ATOM 816 C C . ALA A 1 101 ? -12.269 4.147 -4.188 1.00 96.06 101 ALA A C 1
ATOM 818 O O . ALA A 1 101 ? -13.231 4.765 -4.631 1.00 96.06 101 ALA A O 1
ATOM 819 N N . LEU A 1 102 ? -11.763 4.396 -2.981 1.00 95.81 102 LEU A N 1
ATOM 820 C CA . LEU A 1 102 ? -12.285 5.446 -2.109 1.00 95.81 102 LEU A CA 1
ATOM 821 C C . LEU A 1 102 ? -12.090 6.840 -2.708 1.00 95.81 102 LEU A C 1
ATOM 823 O O . LEU A 1 102 ? -12.973 7.688 -2.587 1.00 95.81 102 LEU A O 1
ATOM 827 N N . LYS A 1 103 ? -10.975 7.065 -3.411 1.00 94.50 103 LYS A N 1
ATOM 828 C CA . LYS A 1 103 ? -10.723 8.332 -4.097 1.00 94.50 103 LYS A CA 1
ATOM 829 C C . LYS A 1 103 ? -11.754 8.608 -5.196 1.00 94.50 103 LYS A C 1
ATOM 831 O O . LYS A 1 103 ? -12.209 9.744 -5.286 1.00 94.50 103 LYS A O 1
ATOM 836 N N . GLU A 1 104 ? -12.158 7.599 -5.969 1.00 90.69 104 GLU A N 1
ATOM 837 C CA . GLU A 1 104 ? -13.232 7.741 -6.972 1.00 90.69 104 GLU A CA 1
ATOM 838 C C . GLU A 1 104 ? -14.580 8.109 -6.332 1.00 90.69 104 GLU A C 1
ATOM 840 O O . GLU A 1 104 ? -15.352 8.884 -6.890 1.00 90.69 104 GLU A O 1
ATOM 845 N N . ALA A 1 105 ? -14.832 7.645 -5.105 1.00 88.31 105 ALA A N 1
ATOM 846 C CA . ALA A 1 105 ? -16.004 8.036 -4.318 1.00 88.31 105 ALA A CA 1
ATOM 847 C C . ALA A 1 105 ? -15.883 9.434 -3.660 1.00 88.31 105 ALA A C 1
ATOM 849 O O . ALA A 1 105 ? -16.772 9.842 -2.901 1.00 88.31 105 ALA A O 1
ATOM 850 N N . GLY A 1 106 ? -14.796 10.169 -3.935 1.00 91.94 106 GLY A N 1
ATOM 851 C CA . GLY A 1 106 ? -14.495 11.492 -3.378 1.00 91.94 106 GLY A CA 1
ATOM 852 C C . GLY A 1 106 ? -13.855 11.469 -1.985 1.00 91.94 106 GLY A C 1
ATOM 853 O O . GLY A 1 106 ? -13.823 12.498 -1.313 1.00 91.94 106 GLY A O 1
ATOM 854 N N . ILE A 1 107 ? -13.358 10.315 -1.529 1.00 95.00 107 ILE A N 1
ATOM 855 C CA . ILE A 1 107 ? -12.871 10.104 -0.161 1.00 95.00 107 ILE A CA 1
ATOM 856 C C . ILE A 1 107 ? -11.359 9.895 -0.179 1.00 95.00 107 ILE A C 1
ATOM 858 O O . ILE A 1 107 ? -10.842 8.842 -0.557 1.00 95.00 107 ILE A O 1
ATOM 862 N N . GLU A 1 108 ? -10.617 10.901 0.277 1.00 94.25 108 GLU A N 1
ATOM 863 C CA . GLU A 1 108 ? -9.165 10.794 0.369 1.00 94.25 108 GLU A CA 1
ATOM 864 C C . GLU A 1 108 ? -8.739 9.995 1.606 1.00 94.25 108 GLU A C 1
ATOM 866 O O . GLU A 1 108 ? -8.947 10.399 2.757 1.00 94.25 108 GLU A O 1
ATOM 871 N N . VAL A 1 109 ? -8.080 8.860 1.364 1.00 94.81 109 VAL A N 1
ATOM 872 C CA . VAL A 1 109 ? -7.402 8.071 2.395 1.00 94.81 109 VAL A CA 1
ATOM 873 C C . VAL A 1 109 ? -5.977 7.725 1.980 1.00 94.81 109 VAL A C 1
ATOM 875 O O . VAL A 1 109 ? -5.659 7.442 0.824 1.00 94.81 109 VAL A O 1
ATOM 878 N N . SER A 1 110 ? -5.088 7.695 2.960 1.00 94.88 110 SER A N 1
ATOM 879 C CA . SER A 1 110 ? -3.742 7.161 2.811 1.00 94.88 110 SER A CA 1
ATOM 880 C C . SER A 1 110 ? -3.758 5.629 2.745 1.00 94.88 110 SER A C 1
ATOM 882 O O . SER A 1 110 ? -4.632 4.961 3.297 1.00 94.88 110 SER A O 1
ATOM 884 N N . LYS A 1 111 ? -2.712 5.027 2.162 1.00 93.25 111 LYS A N 1
ATOM 885 C CA . LYS A 1 111 ? -2.542 3.557 2.150 1.00 93.25 111 LYS A CA 1
ATOM 886 C C . LYS A 1 111 ? -2.497 2.946 3.560 1.00 93.25 111 LYS A C 1
ATOM 888 O O . LYS A 1 111 ? -2.805 1.771 3.733 1.00 93.25 111 LYS A O 1
ATOM 893 N N . THR A 1 112 ? -2.078 3.718 4.564 1.00 96.06 112 THR A N 1
ATOM 894 C CA . THR A 1 112 ? -2.071 3.294 5.974 1.00 96.06 112 THR A CA 1
ATOM 895 C C . THR A 1 112 ? -3.490 3.180 6.522 1.00 96.06 112 THR A C 1
ATOM 897 O O . THR A 1 112 ? -3.805 2.181 7.162 1.00 96.06 112 THR A O 1
ATOM 900 N N . GLU A 1 113 ? -4.340 4.164 6.231 1.00 97.50 113 GLU A N 1
ATOM 901 C CA . GLU A 1 113 ? -5.754 4.174 6.623 1.00 97.50 113 GLU A CA 1
ATOM 902 C C . GLU A 1 113 ? -6.523 3.075 5.888 1.00 97.50 113 GLU A C 1
ATOM 904 O O . GLU A 1 113 ? -7.184 2.264 6.526 1.00 97.50 113 GLU A O 1
ATOM 909 N N . ALA A 1 114 ? -6.328 2.934 4.573 1.00 97.06 114 ALA A N 1
ATOM 910 C CA . ALA A 1 114 ? -6.914 1.836 3.802 1.00 97.06 114 ALA A CA 1
ATOM 911 C C . ALA A 1 114 ? -6.521 0.455 4.361 1.00 97.06 114 ALA A C 1
ATOM 913 O O . ALA A 1 114 ? -7.347 -0.451 4.457 1.00 97.06 114 ALA A O 1
ATOM 914 N N . ARG A 1 115 ? -5.263 0.288 4.799 1.00 97.00 115 ARG A N 1
ATOM 915 C CA . ARG A 1 115 ? -4.818 -0.938 5.480 1.00 97.00 115 ARG A CA 1
ATOM 916 C C . ARG A 1 115 ? -5.530 -1.146 6.817 1.00 97.00 115 ARG A C 1
ATOM 918 O O . ARG A 1 115 ? -5.815 -2.291 7.154 1.00 97.00 115 ARG A O 1
ATOM 925 N N . ALA A 1 116 ? -5.773 -0.082 7.578 1.00 97.56 116 ALA A N 1
ATOM 926 C CA . ALA A 1 116 ? -6.473 -0.163 8.853 1.00 97.56 116 ALA A CA 1
ATOM 927 C C . ALA A 1 116 ? -7.933 -0.582 8.662 1.00 97.56 116 ALA A C 1
ATOM 929 O O . ALA A 1 116 ? -8.342 -1.561 9.278 1.00 97.56 116 ALA A O 1
ATOM 930 N N . ILE A 1 117 ? -8.642 0.047 7.718 1.00 97.69 117 ILE A N 1
ATOM 931 C CA . ILE A 1 117 ? -10.012 -0.319 7.326 1.00 97.69 117 ILE A CA 1
ATOM 932 C C . ILE A 1 117 ? -10.078 -1.807 6.969 1.00 97.69 117 ILE A C 1
ATOM 934 O O . ILE A 1 117 ? -10.811 -2.560 7.604 1.00 97.69 117 ILE A O 1
ATOM 938 N N . ILE A 1 118 ? -9.249 -2.265 6.020 1.00 96.94 118 ILE A N 1
ATOM 939 C CA . ILE A 1 118 ? -9.215 -3.682 5.612 1.00 96.94 118 ILE A CA 1
ATOM 940 C C . ILE A 1 118 ? -8.940 -4.591 6.818 1.00 96.94 118 ILE A C 1
ATOM 942 O O . ILE A 1 118 ? -9.565 -5.640 6.962 1.00 96.94 118 ILE A O 1
ATOM 946 N N . SER A 1 119 ? -8.000 -4.210 7.687 1.00 96.31 119 SER A N 1
ATOM 947 C CA . SER A 1 119 ? -7.651 -5.004 8.866 1.00 96.31 119 SER A CA 1
ATOM 948 C C . SER A 1 119 ? -8.802 -5.110 9.863 1.00 96.31 119 SER A C 1
ATOM 950 O O . SER A 1 119 ? -8.969 -6.174 10.455 1.00 96.31 119 SER A O 1
ATOM 952 N N . TRP A 1 120 ? -9.565 -4.039 10.079 1.00 97.19 120 TRP A N 1
ATOM 953 C CA . TRP A 1 120 ? -10.701 -4.045 10.997 1.00 97.19 120 TRP A CA 1
ATOM 954 C C . TRP A 1 120 ? -11.875 -4.822 10.420 1.00 97.19 120 TRP A C 1
ATOM 956 O O . TRP A 1 120 ? -12.398 -5.686 11.114 1.00 97.19 120 TRP A O 1
ATOM 966 N N . LEU A 1 121 ? -12.209 -4.635 9.141 1.00 97.06 121 LEU A N 1
ATOM 967 C CA . LEU A 1 121 ? -13.255 -5.424 8.481 1.00 97.06 121 LEU A CA 1
ATOM 968 C C . LEU A 1 121 ? -12.977 -6.933 8.570 1.00 97.06 121 LEU A C 1
ATOM 970 O O . LEU A 1 121 ? -13.883 -7.713 8.845 1.00 97.06 121 LEU A O 1
ATOM 974 N N . LYS A 1 122 ? -11.712 -7.344 8.399 1.00 94.88 122 LYS A N 1
ATOM 975 C CA . LYS A 1 122 ? -11.291 -8.743 8.592 1.00 94.88 122 LYS A CA 1
ATOM 976 C C . LYS A 1 122 ? -11.420 -9.205 10.039 1.00 94.88 122 LYS A C 1
ATOM 978 O O . LYS A 1 122 ? -11.835 -10.331 10.274 1.00 94.88 122 LYS A O 1
ATOM 983 N N . HIS A 1 123 ? -11.044 -8.360 11.000 1.00 93.44 123 HIS A N 1
ATOM 984 C CA . HIS A 1 123 ? -11.164 -8.682 12.425 1.00 93.44 123 HIS A CA 1
ATOM 985 C C . HIS A 1 123 ? -12.626 -8.929 12.817 1.00 93.44 123 HIS A C 1
ATOM 987 O O . HIS A 1 123 ? -12.900 -9.842 13.584 1.00 93.44 123 HIS A O 1
ATOM 993 N N . MET A 1 124 ? -13.546 -8.143 12.258 1.00 95.31 124 MET A N 1
ATOM 994 C CA . MET A 1 124 ? -14.985 -8.209 12.528 1.00 95.31 124 MET A CA 1
ATOM 995 C C . MET A 1 124 ? -15.716 -9.291 11.705 1.00 95.31 124 MET A C 1
ATOM 997 O O . MET A 1 124 ? -16.939 -9.336 11.725 1.00 95.31 124 MET A O 1
ATOM 1001 N N . ASP A 1 125 ? -14.994 -10.121 10.938 1.00 93.62 125 ASP A N 1
ATOM 1002 C CA . ASP A 1 125 ? -15.539 -11.074 9.946 1.00 93.62 125 ASP A CA 1
ATOM 1003 C C . ASP A 1 125 ? -16.515 -10.449 8.918 1.00 93.62 125 ASP A C 1
ATOM 1005 O O . ASP A 1 125 ? -17.280 -11.146 8.252 1.00 93.62 125 ASP A O 1
ATOM 1009 N N . ALA A 1 126 ? -16.456 -9.125 8.736 1.00 94.19 126 ALA A N 1
ATOM 1010 C CA . ALA A 1 126 ? -17.308 -8.361 7.821 1.00 94.19 126 ALA A CA 1
ATOM 1011 C C . ALA A 1 126 ? -16.798 -8.381 6.368 1.00 94.19 126 ALA A C 1
ATOM 1013 O O . ALA A 1 126 ? -17.455 -7.883 5.458 1.00 94.19 126 ALA A O 1
ATOM 1014 N N . LEU A 1 127 ? -15.611 -8.947 6.134 1.00 93.31 127 LEU A N 1
ATOM 1015 C CA . LEU A 1 127 ? -14.973 -9.010 4.824 1.00 93.31 127 LEU A CA 1
ATOM 1016 C C . LEU A 1 127 ? -14.432 -10.414 4.553 1.00 93.31 127 LEU A C 1
ATOM 1018 O O . LEU A 1 127 ? -13.502 -10.876 5.217 1.00 93.31 127 LEU A O 1
ATOM 1022 N N . LYS A 1 128 ? -14.969 -11.057 3.511 1.00 87.69 128 LYS A N 1
ATOM 1023 C CA . LYS A 1 128 ? -14.520 -12.368 3.023 1.00 87.69 128 LYS A CA 1
ATOM 1024 C C . LYS A 1 128 ? -14.046 -12.256 1.583 1.00 87.69 128 LYS A C 1
ATOM 1026 O O . LYS A 1 128 ? -14.797 -11.862 0.698 1.00 87.69 128 LYS A O 1
ATOM 1031 N N . GLU A 1 129 ? -12.797 -12.638 1.344 1.00 84.56 129 GLU A N 1
ATOM 1032 C CA . GLU A 1 129 ? -12.191 -12.597 0.014 1.00 84.56 129 GLU A CA 1
ATOM 1033 C C . GLU A 1 129 ? -12.311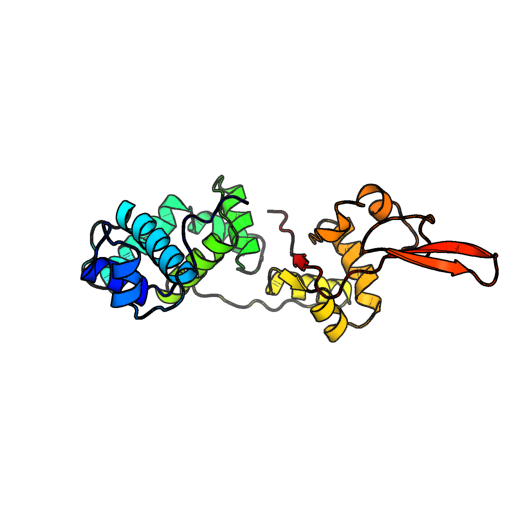 -13.958 -0.678 1.00 84.56 129 GLU A C 1
ATOM 1035 O O . GLU A 1 129 ? -11.851 -14.980 -0.163 1.00 84.56 129 GLU A O 1
ATOM 1040 N N . ARG A 1 130 ? -12.887 -13.972 -1.883 1.00 82.75 130 ARG A N 1
ATOM 1041 C CA . ARG A 1 130 ? -12.830 -15.125 -2.789 1.00 82.75 130 ARG A CA 1
ATOM 1042 C C . ARG A 1 130 ? -11.705 -14.902 -3.793 1.00 82.75 130 ARG A C 1
ATOM 1044 O O . ARG A 1 130 ? -11.698 -13.897 -4.497 1.00 82.75 130 ARG A O 1
ATOM 1051 N N . ARG A 1 131 ? -10.754 -15.837 -3.869 1.00 79.31 131 ARG A N 1
ATOM 1052 C CA . ARG A 1 131 ? -9.663 -15.772 -4.851 1.00 79.31 131 ARG A CA 1
ATOM 1053 C C . ARG A 1 131 ? -10.164 -16.250 -6.208 1.00 79.31 131 ARG A C 1
ATOM 1055 O O . ARG A 1 131 ? -10.650 -17.372 -6.317 1.00 79.31 131 ARG A O 1
ATOM 1062 N N . VAL A 1 132 ? -10.011 -15.411 -7.226 1.00 82.38 132 VAL A N 1
ATOM 1063 C CA . VAL A 1 132 ? -10.300 -15.760 -8.620 1.00 82.38 132 VAL A CA 1
ATOM 1064 C C . VAL A 1 132 ? -8.975 -16.093 -9.312 1.00 82.38 132 VAL A C 1
ATOM 1066 O O . VAL A 1 132 ? -8.038 -15.299 -9.206 1.00 82.38 132 VAL A O 1
ATOM 1069 N N . PRO A 1 133 ? -8.847 -17.254 -9.978 1.00 85.31 133 PRO A N 1
ATOM 1070 C CA . PRO A 1 133 ? -7.632 -17.586 -10.712 1.00 85.31 133 PRO A CA 1
ATOM 1071 C C . PRO A 1 133 ? -7.465 -16.666 -11.928 1.00 85.31 133 PRO A C 1
ATOM 1073 O O . PRO A 1 133 ? -8.423 -16.413 -12.658 1.00 85.31 133 PRO A O 1
ATOM 1076 N N . VAL A 1 134 ? -6.234 -16.207 -12.159 1.00 88.19 134 VAL A N 1
ATOM 1077 C CA . VAL A 1 134 ? -5.850 -15.412 -13.333 1.00 88.19 134 VAL A CA 1
ATOM 1078 C C . VAL A 1 134 ? -4.822 -16.204 -14.132 1.00 88.19 134 VAL A C 1
ATOM 1080 O O . VAL A 1 134 ? -3.792 -16.612 -13.594 1.00 88.19 134 VAL A O 1
ATOM 1083 N N . LEU A 1 135 ? -5.113 -16.448 -15.411 1.00 90.88 135 LEU A N 1
ATOM 1084 C CA . LEU A 1 135 ? -4.174 -17.094 -16.322 1.00 90.88 135 LEU A CA 1
ATOM 1085 C C . LEU A 1 135 ? -3.147 -16.060 -16.790 1.00 90.88 135 LEU A C 1
ATOM 1087 O O . LEU A 1 135 ? -3.515 -15.052 -17.384 1.00 90.88 135 LEU A O 1
ATOM 1091 N N . THR A 1 136 ? -1.869 -16.324 -16.533 1.00 94.00 136 THR A N 1
ATOM 1092 C CA . THR A 1 136 ? -0.756 -15.474 -16.971 1.00 94.00 136 THR A CA 1
ATOM 1093 C C . THR A 1 136 ? 0.109 -16.266 -17.944 1.00 94.00 136 THR A C 1
ATOM 1095 O O . THR A 1 136 ? 0.557 -17.368 -17.624 1.00 94.00 136 THR A O 1
ATOM 1098 N N . VAL A 1 137 ? 0.300 -15.743 -19.157 1.00 94.19 137 VAL A N 1
ATOM 1099 C CA . VAL A 1 137 ? 0.998 -16.465 -20.237 1.00 94.19 137 VAL A CA 1
ATOM 1100 C C . VAL A 1 137 ? 2.365 -15.843 -20.494 1.00 94.19 137 VAL A C 1
ATOM 1102 O O . VAL A 1 137 ? 3.355 -16.553 -20.671 1.00 94.19 137 VAL A O 1
ATOM 1105 N N . THR A 1 138 ? 2.445 -14.515 -20.468 1.00 96.00 138 THR A N 1
ATOM 1106 C CA . THR A 1 138 ? 3.682 -13.783 -20.742 1.00 96.00 138 THR A CA 1
ATOM 1107 C C . THR A 1 138 ? 4.438 -13.428 -19.459 1.00 96.00 138 THR A C 1
ATOM 1109 O O . THR A 1 138 ? 3.946 -13.574 -18.338 1.00 96.00 138 THR A O 1
ATOM 1112 N N . LEU A 1 139 ? 5.695 -12.989 -19.593 1.00 95.75 139 LEU A N 1
ATOM 1113 C CA . LEU A 1 139 ? 6.413 -12.394 -18.462 1.00 95.75 139 LEU A CA 1
ATOM 1114 C C . LEU A 1 139 ? 5.743 -11.088 -18.005 1.00 95.75 139 LEU A C 1
ATOM 1116 O O . LEU A 1 139 ? 5.648 -10.853 -16.805 1.00 95.75 139 LEU A O 1
ATOM 1120 N N . GLU A 1 140 ? 5.240 -10.288 -18.949 1.00 96.31 140 GLU A N 1
ATOM 1121 C CA . GLU A 1 140 ? 4.510 -9.052 -18.662 1.00 96.31 140 GLU A CA 1
ATOM 1122 C C . GLU A 1 140 ? 3.286 -9.316 -17.776 1.00 96.31 140 GLU A C 1
ATOM 1124 O O . GLU A 1 140 ? 3.161 -8.689 -16.722 1.00 96.31 140 GLU A O 1
ATOM 1129 N N . ASP A 1 141 ? 2.463 -10.315 -18.122 1.00 95.19 141 ASP A N 1
ATOM 1130 C CA . ASP A 1 141 ? 1.285 -10.697 -17.329 1.00 95.19 141 ASP A CA 1
ATOM 1131 C C . ASP A 1 141 ? 1.678 -11.132 -15.916 1.00 95.19 141 ASP A C 1
ATOM 1133 O O . ASP A 1 141 ? 1.081 -10.703 -14.931 1.00 95.19 141 ASP A O 1
ATOM 1137 N N . ARG A 1 142 ? 2.709 -11.980 -15.803 1.00 96.19 142 ARG A N 1
ATOM 1138 C CA . ARG A 1 142 ? 3.179 -12.503 -14.511 1.00 96.19 142 ARG A CA 1
ATOM 1139 C C . ARG A 1 142 ? 3.682 -11.389 -13.601 1.00 96.19 142 ARG A C 1
ATOM 1141 O O . ARG A 1 142 ? 3.340 -11.361 -12.421 1.00 96.19 142 ARG A O 1
ATOM 1148 N N . VAL A 1 143 ? 4.466 -10.459 -14.144 1.00 97.25 143 VAL A N 1
ATOM 1149 C CA . VAL A 1 143 ? 4.975 -9.306 -13.393 1.00 97.25 143 VAL A CA 1
ATOM 1150 C C . VAL A 1 143 ? 3.822 -8.398 -12.981 1.00 97.25 143 VAL A C 1
ATOM 1152 O O . VAL A 1 143 ? 3.729 -8.047 -11.806 1.00 97.25 143 VAL A O 1
ATOM 1155 N N . LEU A 1 144 ? 2.926 -8.049 -13.906 1.00 96.25 144 LEU A N 1
ATOM 1156 C CA . LEU A 1 144 ? 1.790 -7.178 -13.616 1.00 96.25 144 LEU A CA 1
ATOM 1157 C C . LEU A 1 144 ? 0.891 -7.768 -12.524 1.00 96.25 144 LEU A C 1
ATOM 1159 O O . LEU A 1 144 ? 0.577 -7.076 -11.553 1.00 96.25 144 LEU A O 1
ATOM 1163 N N . GLU A 1 145 ? 0.524 -9.042 -12.641 1.00 94.75 145 GLU A N 1
ATOM 1164 C CA . GLU A 1 145 ? -0.334 -9.712 -11.665 1.00 94.75 145 GLU A CA 1
ATOM 1165 C C . GLU A 1 145 ? 0.352 -9.884 -10.303 1.00 94.75 145 GLU A C 1
ATOM 1167 O O . GLU A 1 145 ? -0.289 -9.665 -9.275 1.00 94.75 145 GLU A O 1
ATOM 1172 N N . GLU A 1 146 ? 1.662 -10.151 -10.254 1.00 95.50 146 GLU A N 1
ATOM 1173 C CA . GLU A 1 146 ? 2.422 -10.167 -8.993 1.00 95.50 146 GLU A CA 1
ATOM 1174 C C . GLU A 1 146 ? 2.351 -8.804 -8.280 1.00 95.50 146 GLU A C 1
ATOM 1176 O O . GLU A 1 146 ? 2.112 -8.736 -7.066 1.00 95.50 146 GLU A O 1
ATOM 1181 N N . VAL A 1 147 ? 2.526 -7.699 -9.020 1.00 96.44 147 VAL A N 1
ATOM 1182 C CA . VAL A 1 147 ? 2.432 -6.353 -8.437 1.00 96.44 147 VAL A CA 1
ATOM 1183 C C . VAL A 1 147 ? 0.994 -6.036 -8.020 1.00 96.44 147 VAL A C 1
ATOM 1185 O O . VAL A 1 147 ? 0.798 -5.495 -6.930 1.00 96.44 147 VAL A O 1
ATOM 1188 N N . ARG A 1 148 ? -0.013 -6.393 -8.828 1.00 94.00 148 ARG A N 1
ATOM 1189 C CA . ARG A 1 148 ? -1.437 -6.177 -8.516 1.00 94.00 148 ARG A CA 1
ATOM 1190 C C . ARG A 1 148 ? -1.871 -6.929 -7.267 1.00 94.00 148 ARG A C 1
ATOM 1192 O O . ARG A 1 148 ? -2.443 -6.316 -6.369 1.00 94.00 148 ARG A O 1
ATOM 1199 N N . GLN A 1 149 ? -1.542 -8.214 -7.162 1.00 91.81 149 GLN A N 1
ATOM 1200 C CA . GLN A 1 149 ? -1.897 -9.042 -6.006 1.00 91.81 149 GLN A CA 1
ATOM 1201 C C . GLN A 1 149 ? -1.306 -8.504 -4.701 1.00 91.81 149 GLN A C 1
ATOM 1203 O O . GLN A 1 149 ? -1.950 -8.547 -3.654 1.00 91.81 149 GLN A O 1
ATOM 1208 N N . ARG A 1 150 ? -0.080 -7.974 -4.748 1.00 91.56 150 ARG A N 1
ATOM 1209 C CA . ARG A 1 150 ? 0.587 -7.411 -3.565 1.00 91.56 150 ARG A CA 1
ATOM 1210 C C . ARG A 1 150 ? 0.285 -5.927 -3.349 1.00 91.56 150 ARG A C 1
ATOM 1212 O O . ARG A 1 150 ? 0.613 -5.383 -2.293 1.00 91.56 150 ARG A O 1
ATOM 1219 N N . GLY A 1 151 ? -0.272 -5.247 -4.348 1.00 92.00 151 GLY A N 1
ATOM 1220 C CA . GLY A 1 151 ? -0.441 -3.795 -4.434 1.00 92.00 151 GLY A CA 1
ATOM 1221 C C . GLY A 1 151 ? 0.875 -3.017 -4.595 1.00 92.00 151 GLY A C 1
ATOM 1222 O O . GLY A 1 151 ? 0.897 -1.963 -5.232 1.00 92.00 151 GLY A O 1
ATOM 1223 N N . SER A 1 152 ? 1.977 -3.502 -4.011 1.00 94.56 152 SER A N 1
ATOM 1224 C CA . SER A 1 152 ? 3.321 -2.946 -4.158 1.00 94.56 152 SER A CA 1
ATOM 1225 C C . SER A 1 152 ? 4.414 -3.957 -3.794 1.00 94.56 152 SER A C 1
ATOM 1227 O O . SER A 1 152 ? 4.294 -4.690 -2.812 1.00 94.56 152 SER A O 1
ATOM 1229 N N . VAL A 1 153 ? 5.514 -3.936 -4.548 1.00 96.94 153 VAL A N 1
ATOM 1230 C CA . VAL A 1 153 ? 6.715 -4.763 -4.348 1.00 96.94 153 VAL A CA 1
ATOM 1231 C C . VAL A 1 153 ? 7.986 -3.934 -4.504 1.00 96.94 153 VAL A C 1
ATOM 1233 O O . VAL A 1 153 ? 7.941 -2.790 -4.954 1.00 96.94 153 VAL A O 1
ATOM 1236 N N . THR A 1 154 ? 9.136 -4.497 -4.136 1.00 97.56 154 THR A N 1
ATOM 1237 C CA . THR A 1 154 ? 10.428 -3.914 -4.509 1.00 97.56 154 THR A CA 1
ATOM 1238 C C . THR A 1 154 ? 10.919 -4.506 -5.823 1.00 97.56 154 THR A C 1
ATOM 1240 O O . THR A 1 154 ? 10.635 -5.663 -6.141 1.00 97.56 154 THR A O 1
ATOM 1243 N N . TYR A 1 155 ? 11.708 -3.735 -6.567 1.00 97.38 155 TYR A N 1
ATOM 1244 C CA . TYR A 1 155 ? 12.329 -4.212 -7.800 1.00 97.38 155 TYR A CA 1
ATOM 1245 C C . TYR A 1 155 ? 13.184 -5.469 -7.565 1.00 97.38 155 TYR A C 1
ATOM 1247 O O . TYR A 1 155 ? 13.098 -6.429 -8.320 1.00 97.38 155 TYR A O 1
ATOM 1255 N N . GLY A 1 156 ? 13.922 -5.535 -6.452 1.00 96.75 156 GLY A N 1
ATOM 1256 C CA . GLY A 1 156 ? 14.711 -6.715 -6.091 1.00 96.75 156 GLY A CA 1
ATOM 1257 C C . GLY A 1 156 ? 13.875 -7.982 -5.871 1.00 96.75 156 GLY A C 1
ATOM 1258 O O . GLY A 1 156 ? 14.350 -9.076 -6.165 1.00 96.75 156 GLY A O 1
ATOM 1259 N N . THR A 1 157 ? 12.626 -7.864 -5.397 1.00 96.94 157 THR A N 1
ATOM 1260 C CA . THR A 1 157 ? 11.705 -9.012 -5.328 1.00 96.94 157 THR A CA 1
ATOM 1261 C C . THR A 1 157 ? 11.365 -9.523 -6.724 1.00 96.94 157 THR A C 1
ATOM 1263 O O . THR A 1 157 ? 11.381 -10.732 -6.935 1.00 96.94 157 THR A O 1
ATOM 1266 N N . LEU A 1 158 ? 11.114 -8.620 -7.674 1.00 97.56 158 LEU A N 1
ATOM 1267 C CA . LEU A 1 158 ? 10.818 -8.989 -9.057 1.00 97.56 158 LEU A CA 1
ATOM 1268 C C . LEU A 1 158 ? 12.029 -9.634 -9.742 1.00 97.56 158 LEU A C 1
ATOM 1270 O O . LEU A 1 158 ? 11.879 -10.699 -10.330 1.00 97.56 158 LEU A O 1
ATOM 1274 N N . VAL A 1 159 ? 13.229 -9.065 -9.589 1.00 96.81 159 VAL A N 1
ATOM 1275 C CA . VAL A 1 159 ? 14.473 -9.638 -10.142 1.00 96.81 159 VAL A CA 1
ATOM 1276 C C . VAL A 1 159 ? 14.715 -11.048 -9.607 1.00 96.81 159 VAL A C 1
ATOM 1278 O O . VAL A 1 159 ? 15.018 -11.957 -10.372 1.00 96.81 159 VAL A O 1
ATOM 1281 N N . LYS A 1 160 ? 14.515 -11.274 -8.302 1.00 96.69 160 LYS A N 1
ATOM 1282 C CA . LYS A 1 160 ? 14.686 -12.605 -7.703 1.00 96.69 160 LYS A CA 1
ATOM 1283 C C . LYS A 1 160 ? 13.735 -13.651 -8.301 1.00 96.69 160 LYS A C 1
ATOM 1285 O O . LYS A 1 160 ? 14.116 -14.812 -8.408 1.00 96.69 160 LYS A O 1
ATOM 1290 N N . SER A 1 161 ? 12.509 -13.256 -8.639 1.00 95.88 161 SER A N 1
ATOM 1291 C CA . SER A 1 161 ? 11.489 -14.167 -9.170 1.00 95.88 161 SER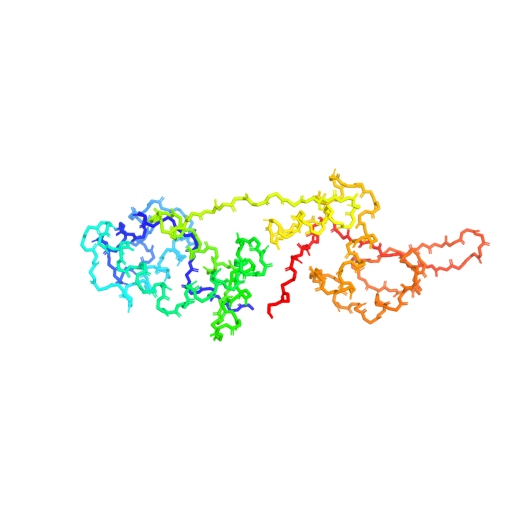 A CA 1
ATOM 1292 C C . SER A 1 161 ? 11.565 -14.357 -10.685 1.00 95.88 161 SER A C 1
ATOM 1294 O O . SER A 1 161 ? 11.209 -15.425 -11.174 1.00 95.88 161 SER A O 1
ATOM 1296 N N . TYR A 1 162 ? 12.002 -13.334 -11.423 1.00 95.94 162 TYR A N 1
ATOM 1297 C CA . TYR A 1 162 ? 11.842 -13.257 -12.877 1.00 95.94 162 TYR A CA 1
ATOM 1298 C C . TYR A 1 162 ? 13.147 -13.029 -13.658 1.00 95.94 162 TYR A C 1
ATOM 1300 O O . TYR A 1 162 ? 13.133 -13.104 -14.885 1.00 95.94 162 TYR A O 1
ATOM 1308 N N . GLY A 1 163 ? 14.269 -12.796 -12.974 1.00 93.56 163 GLY A N 1
ATOM 1309 C CA . GLY A 1 163 ? 15.578 -12.563 -13.586 1.00 93.56 163 GLY A CA 1
ATOM 1310 C C . GLY A 1 163 ? 15.767 -11.147 -14.137 1.00 93.56 163 GLY A C 1
ATOM 1311 O O . GLY A 1 163 ? 14.956 -10.248 -13.906 1.00 93.56 163 GLY A O 1
ATOM 1312 N N . ASP A 1 164 ? 16.862 -10.956 -14.873 1.00 82.94 164 ASP A N 1
ATOM 1313 C CA . ASP A 1 164 ? 17.354 -9.632 -15.281 1.00 82.94 164 ASP A CA 1
ATOM 1314 C C . ASP A 1 164 ? 16.459 -8.934 -16.321 1.00 82.94 164 ASP A C 1
ATOM 1316 O O . ASP A 1 164 ? 16.340 -7.709 -16.316 1.00 82.94 164 ASP A O 1
ATOM 1320 N N . GLY A 1 165 ? 15.731 -9.702 -17.141 1.00 86.81 165 GLY A N 1
ATOM 1321 C CA . GLY A 1 165 ? 14.796 -9.172 -18.146 1.00 86.81 165 GLY A CA 1
ATOM 1322 C C . GLY A 1 165 ? 13.563 -8.464 -17.567 1.00 86.81 165 GLY A C 1
ATOM 1323 O O . GLY A 1 165 ? 12.768 -7.884 -18.306 1.00 86.81 165 GLY A O 1
ATOM 1324 N N . VAL A 1 166 ? 13.376 -8.479 -16.242 1.00 96.00 166 VAL A N 1
ATOM 1325 C CA . VAL A 1 166 ? 12.237 -7.814 -15.595 1.00 96.00 166 VAL A CA 1
ATOM 1326 C C . VAL A 1 166 ? 12.319 -6.287 -15.662 1.00 96.00 166 VAL A C 1
ATOM 1328 O O . VAL A 1 166 ? 11.285 -5.627 -15.546 1.00 96.00 166 VAL A O 1
ATOM 1331 N N . ARG A 1 167 ? 13.517 -5.718 -15.876 1.00 95.81 167 ARG A N 1
ATOM 1332 C CA . ARG A 1 167 ? 13.713 -4.270 -16.042 1.00 95.81 167 ARG A CA 1
ATOM 1333 C C . ARG A 1 167 ? 12.812 -3.725 -17.141 1.00 95.81 167 ARG A C 1
ATOM 1335 O O . ARG A 1 167 ? 12.022 -2.814 -16.898 1.00 95.81 167 ARG A O 1
ATOM 1342 N N . ASP A 1 168 ? 12.921 -4.314 -18.325 1.00 95.19 168 ASP A N 1
ATOM 1343 C CA . ASP A 1 168 ? 12.279 -3.802 -19.531 1.00 95.19 168 ASP A CA 1
ATOM 1344 C C . ASP A 1 168 ? 10.760 -3.954 -19.425 1.00 95.19 168 ASP A C 1
ATOM 1346 O O . ASP A 1 168 ? 10.016 -3.032 -19.751 1.00 95.19 168 ASP A O 1
ATOM 1350 N N . VAL A 1 169 ? 10.301 -5.062 -18.834 1.00 97.06 169 VAL A N 1
ATOM 1351 C CA . VAL A 1 169 ? 8.883 -5.303 -18.536 1.00 97.06 169 VAL A CA 1
ATOM 1352 C C . VAL A 1 169 ? 8.325 -4.271 -17.553 1.00 97.06 169 VAL A C 1
ATOM 1354 O O . VAL A 1 169 ? 7.244 -3.727 -17.778 1.00 97.06 169 VAL A O 1
ATOM 1357 N N . VAL A 1 170 ? 9.047 -3.961 -16.471 1.00 97.44 170 VAL A N 1
ATOM 1358 C CA . VAL A 1 170 ? 8.623 -2.944 -15.494 1.00 97.44 170 VAL A CA 1
ATOM 1359 C C . VAL A 1 170 ? 8.520 -1.570 -16.151 1.00 97.44 170 VAL A C 1
ATOM 1361 O O . VAL A 1 170 ? 7.524 -0.875 -15.942 1.00 97.44 170 VAL A O 1
ATOM 1364 N N . VAL A 1 171 ? 9.512 -1.185 -16.958 1.00 96.62 171 VAL A N 1
ATOM 1365 C CA . VAL A 1 171 ? 9.499 0.096 -17.679 1.00 96.62 171 VAL A CA 1
ATOM 1366 C C . VAL A 1 171 ? 8.356 0.130 -18.689 1.00 96.62 171 VAL A C 1
ATOM 1368 O O . VAL A 1 171 ? 7.623 1.114 -18.736 1.00 96.62 171 VAL A O 1
ATOM 1371 N N . GLN A 1 172 ? 8.129 -0.947 -19.440 1.00 96.12 172 GLN A N 1
ATOM 1372 C CA . GLN A 1 172 ? 7.032 -1.041 -20.401 1.00 96.12 172 GLN A CA 1
ATOM 1373 C C . GLN A 1 172 ? 5.660 -0.901 -19.721 1.00 96.12 172 GLN A C 1
ATOM 1375 O O . GLN A 1 172 ? 4.830 -0.106 -20.163 1.00 96.12 172 GLN A O 1
ATOM 1380 N N . LEU A 1 173 ? 5.424 -1.621 -18.623 1.00 96.81 173 LEU A N 1
ATOM 1381 C CA . LEU A 1 173 ? 4.183 -1.535 -17.848 1.00 96.81 173 LEU A CA 1
ATOM 1382 C C . LEU A 1 173 ? 3.981 -0.148 -17.216 1.00 96.81 173 LEU A C 1
ATOM 1384 O O . LEU A 1 173 ? 2.851 0.339 -17.133 1.00 96.81 173 LEU A O 1
ATOM 1388 N N . TRP A 1 174 ? 5.063 0.504 -16.788 1.00 96.81 174 TRP A N 1
ATOM 1389 C CA . TRP A 1 174 ? 5.040 1.881 -16.295 1.00 96.81 174 TRP A CA 1
ATOM 1390 C C . TRP A 1 174 ? 4.699 2.886 -17.405 1.00 96.81 174 TRP A C 1
ATOM 1392 O O . TRP A 1 174 ? 3.812 3.718 -17.205 1.00 96.81 174 TRP A O 1
ATOM 1402 N N . ARG A 1 175 ? 5.301 2.757 -18.599 1.00 95.44 175 ARG A N 1
ATOM 1403 C CA . ARG A 1 175 ? 4.969 3.576 -19.783 1.00 95.44 175 ARG A CA 1
ATOM 1404 C C . ARG A 1 175 ? 3.493 3.450 -20.164 1.00 95.44 175 ARG A C 1
ATOM 1406 O O . ARG A 1 175 ? 2.846 4.455 -20.439 1.00 95.44 175 ARG A O 1
ATOM 1413 N N . LYS A 1 176 ? 2.945 2.228 -20.116 1.00 94.62 176 LYS A N 1
ATOM 1414 C CA . LYS A 1 176 ? 1.515 1.943 -20.347 1.00 94.62 176 LYS A CA 1
ATOM 1415 C C . LYS A 1 176 ? 0.596 2.465 -19.229 1.00 94.62 176 LYS A C 1
ATOM 1417 O O . LYS A 1 176 ? -0.620 2.409 -19.364 1.00 94.62 176 LYS A O 1
ATOM 1422 N N . GLY A 1 177 ? 1.152 2.958 -18.121 1.00 94.25 177 GLY A N 1
ATOM 1423 C CA . GLY A 1 177 ? 0.391 3.493 -16.993 1.00 94.25 177 GLY A CA 1
ATOM 1424 C C . GLY A 1 177 ? -0.184 2.435 -16.048 1.00 94.25 177 GLY A C 1
ATOM 1425 O O . GLY A 1 177 ? -0.956 2.789 -15.161 1.00 94.25 177 GLY A O 1
ATOM 1426 N N . TYR A 1 178 ? 0.197 1.161 -16.179 1.00 95.06 178 TYR A N 1
ATOM 1427 C CA . TYR A 1 178 ? -0.260 0.090 -15.284 1.00 95.06 178 TYR A CA 1
ATOM 1428 C C . TYR A 1 178 ? 0.508 0.040 -13.963 1.00 95.06 178 TYR A C 1
ATOM 1430 O O . TYR A 1 178 ? -0.002 -0.466 -12.962 1.00 95.06 178 TYR A O 1
ATOM 1438 N N . LEU A 1 179 ? 1.731 0.573 -13.948 1.00 96.50 179 LEU A N 1
ATOM 1439 C CA . LEU A 1 179 ? 2.580 0.641 -12.765 1.00 96.50 179 LEU A CA 1
ATOM 1440 C C . LEU A 1 179 ? 2.976 2.084 -12.447 1.00 96.50 179 LEU A C 1
ATOM 1442 O O . LEU A 1 179 ? 3.113 2.929 -13.328 1.00 96.50 179 LEU A O 1
ATOM 1446 N N . SER A 1 180 ? 3.203 2.340 -11.164 1.00 95.44 180 SER A N 1
ATOM 1447 C CA . SER A 1 180 ? 3.884 3.523 -10.648 1.00 95.44 180 SER A CA 1
ATOM 1448 C C . SER A 1 180 ? 5.272 3.115 -10.163 1.00 95.44 180 SER A C 1
ATOM 1450 O O . SER A 1 180 ? 5.417 2.172 -9.376 1.00 95.44 180 SER A O 1
ATOM 1452 N N . VAL A 1 181 ? 6.293 3.829 -10.638 1.00 96.31 181 VAL A N 1
ATOM 1453 C CA . VAL A 1 181 ? 7.688 3.633 -10.238 1.00 96.31 181 VAL A CA 1
ATOM 1454 C C . VAL A 1 181 ? 8.260 5.001 -9.870 1.00 96.31 181 VAL A C 1
ATOM 1456 O O . VAL A 1 181 ? 8.829 5.672 -10.727 1.00 96.31 181 VAL A O 1
ATOM 1459 N N . PRO A 1 182 ? 8.127 5.446 -8.604 1.00 94.50 182 PRO A N 1
ATOM 1460 C CA . PRO A 1 182 ? 8.428 6.826 -8.217 1.00 94.50 182 PRO A CA 1
ATOM 1461 C C . PRO A 1 182 ? 9.836 7.299 -8.584 1.00 94.50 182 PRO A C 1
ATOM 1463 O O . PRO A 1 182 ? 10.028 8.463 -8.904 1.00 94.50 182 PRO A O 1
ATOM 1466 N N . VAL A 1 183 ? 10.818 6.391 -8.570 1.00 94.62 183 VAL A N 1
ATOM 1467 C CA . VAL A 1 183 ? 12.210 6.714 -8.918 1.00 94.62 183 VAL A CA 1
ATOM 1468 C C . VAL A 1 183 ? 12.415 7.031 -10.403 1.00 94.62 183 VAL A C 1
ATOM 1470 O O . VAL A 1 183 ? 13.453 7.582 -10.736 1.00 94.62 183 VAL A O 1
ATOM 1473 N N . LEU A 1 184 ? 11.469 6.681 -11.281 1.00 95.12 184 LEU A N 1
ATOM 1474 C CA . LEU A 1 184 ? 11.534 6.982 -12.716 1.00 95.12 184 LEU A CA 1
ATOM 1475 C C . LEU A 1 184 ? 10.840 8.301 -13.074 1.00 95.12 184 LEU A C 1
ATOM 1477 O O . LEU A 1 184 ? 11.103 8.847 -14.139 1.00 95.12 184 LEU A O 1
ATOM 1481 N N . GLU A 1 185 ? 9.966 8.823 -12.205 1.00 93.31 185 GLU A N 1
ATOM 1482 C CA . GLU A 1 185 ? 9.121 9.979 -12.535 1.00 93.31 185 GLU A CA 1
ATOM 1483 C C . GLU A 1 185 ? 9.934 11.263 -12.769 1.00 93.31 185 GLU A C 1
ATOM 1485 O O . GLU A 1 185 ? 9.572 12.053 -13.633 1.00 93.31 185 GLU A O 1
ATOM 1490 N N . GLU A 1 186 ? 11.070 11.441 -12.081 1.00 91.19 186 GLU A N 1
ATOM 1491 C CA . GLU A 1 186 ? 11.985 12.580 -12.303 1.00 91.19 186 GLU A CA 1
ATOM 1492 C C . GLU A 1 186 ? 12.581 12.609 -13.720 1.00 91.19 186 GLU A C 1
ATOM 1494 O O . GLU A 1 186 ? 13.012 13.657 -14.194 1.00 91.19 186 GLU A O 1
ATOM 1499 N N . HIS A 1 187 ? 12.590 11.466 -14.408 1.00 92.62 187 HIS A N 1
ATOM 1500 C CA . HIS A 1 187 ? 13.151 11.303 -15.748 1.00 92.62 187 HIS A CA 1
ATOM 1501 C C . HIS A 1 187 ? 12.097 10.819 -16.748 1.00 92.62 187 HIS A C 1
ATOM 1503 O O . HIS A 1 187 ? 12.442 10.184 -17.746 1.00 92.62 187 HIS A O 1
ATOM 1509 N N . ARG A 1 188 ? 10.812 11.093 -16.475 1.00 92.75 188 ARG A N 1
ATOM 1510 C CA . ARG A 1 188 ? 9.691 10.550 -17.243 1.00 92.75 188 ARG A CA 1
ATOM 1511 C C . ARG A 1 188 ? 9.823 10.829 -18.736 1.00 92.75 188 ARG A C 1
ATOM 1513 O O . ARG A 1 188 ? 9.765 9.881 -19.506 1.00 92.75 188 ARG A O 1
ATOM 1520 N N . ASP A 1 189 ? 10.029 12.083 -19.124 1.00 92.88 189 ASP A N 1
ATOM 1521 C CA . ASP A 1 189 ? 10.021 12.495 -20.535 1.00 92.88 189 ASP A CA 1
ATOM 1522 C C . ASP A 1 189 ? 11.084 11.737 -21.342 1.00 92.88 189 ASP A C 1
ATOM 1524 O O . ASP A 1 189 ? 10.769 11.043 -22.307 1.00 92.88 189 ASP A O 1
ATOM 1528 N N . LEU A 1 190 ? 12.322 11.727 -20.839 1.00 93.56 190 LEU A N 1
ATOM 1529 C CA . LEU A 1 190 ? 13.427 10.959 -21.415 1.00 93.56 190 LEU A CA 1
ATOM 1530 C C . LEU A 1 190 ? 13.102 9.460 -21.515 1.00 93.56 190 LEU A C 1
ATOM 1532 O O . LEU A 1 190 ? 13.336 8.822 -22.541 1.00 93.56 190 LEU A O 1
ATOM 1536 N N . LEU A 1 191 ? 12.596 8.875 -20.428 1.00 93.94 191 LEU A N 1
ATOM 1537 C CA . LEU A 1 191 ? 12.347 7.439 -20.351 1.00 93.94 191 LEU A CA 1
ATOM 1538 C C . LEU A 1 191 ? 11.090 7.004 -21.103 1.00 93.94 191 LEU A C 1
ATOM 1540 O O . LEU A 1 191 ? 10.941 5.808 -21.333 1.00 93.94 191 LEU A O 1
ATOM 1544 N N . MET A 1 192 ? 10.188 7.908 -21.477 1.00 93.00 192 MET A N 1
ATOM 1545 C CA . MET A 1 192 ? 9.043 7.603 -22.340 1.00 93.00 192 MET A CA 1
ATOM 1546 C C . MET A 1 192 ? 9.470 7.502 -23.808 1.00 93.00 192 MET A C 1
ATOM 1548 O O . MET A 1 192 ? 8.972 6.628 -24.514 1.00 93.00 192 MET A O 1
ATOM 1552 N N . GLU A 1 193 ? 10.415 8.343 -24.233 1.00 92.06 193 GLU A N 1
ATOM 1553 C CA . GLU A 1 193 ? 10.892 8.434 -25.621 1.00 92.06 193 GLU A CA 1
ATOM 1554 C C . GLU A 1 193 ? 12.039 7.462 -25.940 1.00 92.06 193 GLU A C 1
ATOM 1556 O O . GLU A 1 193 ? 12.264 7.123 -27.098 1.00 92.06 193 GLU A O 1
ATOM 1561 N N . ALA A 1 194 ? 12.762 6.980 -24.925 1.00 91.31 194 ALA A N 1
ATOM 1562 C CA . ALA A 1 194 ? 13.915 6.110 -25.127 1.00 91.31 194 ALA A CA 1
ATOM 1563 C C . ALA A 1 194 ? 13.558 4.763 -25.793 1.00 91.31 194 ALA A C 1
ATOM 1565 O O . ALA A 1 194 ? 12.860 3.926 -25.212 1.00 91.31 194 ALA A O 1
ATOM 1566 N N . GLU A 1 195 ? 14.126 4.497 -26.967 1.00 89.19 195 GLU A N 1
ATOM 1567 C CA . GLU A 1 195 ? 14.019 3.190 -27.633 1.00 89.19 195 GLU A CA 1
ATOM 1568 C C . GLU A 1 195 ? 14.933 2.136 -26.994 1.00 89.19 195 GLU A C 1
ATOM 1570 O O . GLU A 1 195 ? 14.555 0.972 -26.875 1.00 89.19 195 GLU A O 1
ATOM 1575 N N . ASN A 1 196 ? 16.121 2.552 -26.541 1.00 91.94 196 ASN A N 1
ATOM 1576 C CA . ASN A 1 196 ? 17.120 1.681 -25.935 1.00 91.94 196 ASN A CA 1
ATOM 1577 C C . ASN A 1 196 ? 17.496 2.176 -24.531 1.00 91.94 196 ASN A C 1
ATOM 1579 O O . ASN A 1 196 ? 18.112 3.229 -24.372 1.00 91.94 196 ASN A O 1
ATOM 1583 N N . LEU A 1 197 ? 17.142 1.389 -23.514 1.00 93.19 197 LEU A N 1
ATOM 1584 C CA . LEU A 1 197 ? 17.395 1.706 -22.105 1.00 93.19 197 LEU A CA 1
ATOM 1585 C C . LEU A 1 197 ? 18.864 1.520 -21.689 1.00 93.19 197 LEU A C 1
ATOM 1587 O O . LEU A 1 197 ? 19.248 2.013 -20.630 1.00 93.19 197 LEU A O 1
ATOM 1591 N N . ASP A 1 198 ? 19.676 0.847 -22.507 1.00 92.56 198 ASP A N 1
ATOM 1592 C CA . ASP A 1 198 ? 21.109 0.621 -22.275 1.00 92.56 198 ASP A CA 1
ATOM 1593 C C . ASP A 1 198 ? 21.993 1.695 -22.935 1.00 92.56 198 ASP A C 1
ATOM 1595 O O . ASP A 1 198 ? 23.168 1.832 -22.591 1.00 92.56 198 ASP A O 1
ATOM 1599 N N . LYS A 1 199 ? 21.436 2.460 -23.886 1.00 92.38 199 LYS A N 1
ATOM 1600 C CA . LYS A 1 199 ? 22.143 3.479 -24.683 1.00 92.38 199 LYS A CA 1
ATOM 1601 C C . LYS A 1 199 ? 21.445 4.840 -24.636 1.00 92.38 199 LYS A C 1
ATOM 1603 O O . LYS A 1 199 ? 21.042 5.388 -25.659 1.00 92.38 199 LYS A O 1
ATOM 1608 N N . LEU A 1 200 ? 21.300 5.389 -23.437 1.00 93.19 200 LEU A N 1
ATOM 1609 C CA . LEU A 1 200 ? 20.772 6.734 -23.212 1.00 93.19 200 LEU A CA 1
ATOM 1610 C C . LEU A 1 200 ? 21.874 7.799 -23.372 1.00 93.19 200 LEU A C 1
ATOM 1612 O O . LEU A 1 200 ? 23.065 7.470 -23.279 1.00 93.19 200 LEU A O 1
ATOM 1616 N N . PRO A 1 201 ? 21.502 9.083 -23.567 1.00 91.00 201 PRO A N 1
ATOM 1617 C CA . PRO A 1 201 ? 22.460 10.184 -23.620 1.00 91.00 201 PRO A CA 1
ATOM 1618 C C . PRO A 1 201 ? 23.396 10.201 -22.407 1.00 91.00 201 PRO A C 1
ATOM 1620 O O . PRO A 1 201 ? 22.976 9.937 -21.283 1.00 91.00 201 PRO A O 1
ATOM 1623 N N . SER A 1 202 ? 24.669 10.535 -22.622 1.00 88.25 202 SER A N 1
ATOM 1624 C CA . SER A 1 202 ? 25.651 10.626 -21.537 1.00 88.25 202 SER A CA 1
ATOM 1625 C C . SER A 1 202 ? 25.339 11.756 -20.550 1.00 88.25 202 SER A C 1
ATOM 1627 O O . SER A 1 202 ? 24.724 12.761 -20.906 1.00 88.25 202 SER A O 1
ATOM 1629 N N . GLY A 1 203 ? 25.849 11.639 -19.321 1.00 84.88 203 GLY A N 1
ATOM 1630 C CA . GLY A 1 203 ? 25.793 12.720 -18.329 1.00 84.88 203 GLY A CA 1
ATOM 1631 C C . GLY A 1 203 ? 24.476 12.802 -17.555 1.00 84.88 203 GLY A C 1
ATOM 1632 O O . GLY A 1 203 ? 24.273 13.759 -16.802 1.00 84.88 203 GLY A O 1
ATOM 1633 N N . LEU A 1 204 ? 23.607 11.796 -17.692 1.00 88.81 204 LEU A N 1
ATOM 1634 C CA . LEU A 1 204 ? 22.410 11.669 -16.870 1.00 88.81 204 LEU A CA 1
ATOM 1635 C C . LEU A 1 204 ? 22.803 11.490 -15.404 1.00 88.81 204 LEU A C 1
ATOM 1637 O O . LEU A 1 204 ? 23.598 10.623 -15.039 1.00 88.81 204 LEU A O 1
ATOM 1641 N N . LYS A 1 205 ? 22.246 12.349 -14.552 1.00 83.94 205 LYS A N 1
ATOM 1642 C CA . LYS A 1 205 ? 22.471 12.321 -13.107 1.00 83.94 205 LYS A CA 1
ATOM 1643 C C . LYS A 1 205 ? 21.321 11.589 -12.440 1.00 83.94 205 LYS A C 1
ATOM 1645 O O . LYS A 1 205 ? 20.169 11.812 -12.784 1.00 83.94 205 LYS A O 1
ATOM 1650 N N . GLY A 1 206 ? 21.637 10.770 -11.447 1.00 83.38 206 GLY A N 1
ATOM 1651 C CA . GLY A 1 206 ? 20.639 10.073 -10.647 1.00 83.38 206 GLY A CA 1
ATOM 1652 C C . GLY A 1 206 ? 21.143 8.713 -10.199 1.00 83.38 206 GLY A C 1
ATOM 1653 O O . GLY A 1 206 ? 22.065 8.150 -10.778 1.00 83.38 206 GLY A O 1
ATOM 1654 N N . ARG A 1 207 ? 20.519 8.157 -9.159 1.00 86.81 207 ARG A N 1
ATOM 1655 C CA . ARG A 1 207 ? 20.832 6.793 -8.688 1.00 86.81 207 ARG A CA 1
ATOM 1656 C C . ARG A 1 207 ? 20.301 5.703 -9.618 1.00 86.81 207 ARG A C 1
ATOM 1658 O O . ARG A 1 207 ? 20.516 4.529 -9.334 1.00 86.81 207 ARG A O 1
ATOM 1665 N N . ILE A 1 208 ? 19.566 6.101 -10.654 1.00 92.81 208 ILE A N 1
ATOM 1666 C CA . ILE A 1 208 ? 18.951 5.201 -11.620 1.00 92.81 208 ILE A CA 1
ATOM 1667 C C . ILE A 1 208 ? 19.735 5.100 -12.932 1.00 92.81 208 ILE A C 1
ATOM 1669 O O . ILE A 1 208 ? 19.280 4.421 -13.841 1.00 92.81 208 ILE A O 1
ATOM 1673 N N . PHE A 1 209 ? 20.877 5.780 -13.055 1.00 94.81 209 PHE A N 1
ATOM 1674 C CA . PHE A 1 209 ? 21.710 5.722 -14.252 1.00 94.81 209 PHE A CA 1
ATOM 1675 C C . PHE A 1 209 ? 23.121 5.263 -13.903 1.00 94.81 209 PHE A C 1
ATOM 1677 O O . PHE A 1 209 ? 23.701 5.724 -12.917 1.00 94.81 209 PHE A O 1
ATOM 1684 N N . ALA A 1 210 ? 23.673 4.377 -14.726 1.00 92.44 210 ALA A N 1
ATOM 1685 C CA . ALA A 1 210 ? 25.090 4.042 -14.723 1.00 92.44 210 ALA A CA 1
ATOM 1686 C C . ALA A 1 210 ? 25.705 4.491 -16.051 1.00 92.44 210 ALA A C 1
ATOM 1688 O O . ALA A 1 210 ? 25.104 4.323 -17.104 1.00 92.44 210 ALA A O 1
ATOM 1689 N N . THR A 1 211 ? 26.885 5.102 -16.006 1.00 92.00 211 THR A N 1
ATOM 1690 C CA . THR A 1 211 ? 27.566 5.606 -17.206 1.00 92.00 211 THR A CA 1
ATOM 1691 C C . THR A 1 211 ? 28.700 4.668 -17.580 1.00 92.00 211 THR A C 1
ATOM 1693 O O . THR A 1 211 ? 29.491 4.277 -16.719 1.00 92.00 211 THR A O 1
ATOM 1696 N N . TRP A 1 212 ? 28.802 4.336 -18.862 1.00 92.06 212 TRP A N 1
ATOM 1697 C CA . TRP A 1 212 ? 29.829 3.460 -19.409 1.00 92.06 212 TRP A CA 1
ATOM 1698 C C . TRP A 1 212 ? 30.310 3.975 -20.770 1.00 92.06 212 TRP A C 1
ATOM 1700 O O . TRP A 1 212 ? 29.658 4.799 -21.409 1.00 92.06 212 TRP A O 1
ATOM 1710 N N . GLN A 1 213 ? 31.486 3.517 -21.195 1.00 92.81 213 GLN A N 1
ATOM 1711 C CA . GLN A 1 213 ? 32.066 3.866 -22.490 1.00 92.81 213 GLN A CA 1
ATOM 1712 C C . GLN A 1 213 ? 32.030 2.651 -23.412 1.00 92.81 213 GLN A C 1
ATOM 1714 O O . GLN A 1 213 ? 32.521 1.577 -23.046 1.00 92.81 213 GLN A O 1
ATOM 1719 N N . ASP A 1 214 ? 31.467 2.822 -24.606 1.00 90.44 214 ASP A N 1
ATOM 1720 C CA . ASP A 1 214 ? 31.513 1.811 -25.651 1.00 90.44 214 ASP A CA 1
ATOM 1721 C C . ASP A 1 214 ? 32.955 1.650 -26.127 1.00 90.44 214 ASP A C 1
ATOM 1723 O O . ASP A 1 214 ? 33.599 2.591 -26.590 1.00 90.44 214 ASP A O 1
ATOM 1727 N N . ARG A 1 215 ? 33.484 0.434 -25.985 1.00 90.44 215 ARG A N 1
ATOM 1728 C CA . ARG A 1 215 ? 34.869 0.119 -26.346 1.00 90.44 215 ARG A CA 1
ATOM 1729 C C . ARG A 1 215 ? 35.104 0.151 -27.853 1.00 90.44 215 ARG A C 1
ATOM 1731 O O . ARG A 1 215 ? 36.257 0.241 -28.260 1.00 90.44 215 ARG A O 1
ATOM 1738 N N . ILE A 1 216 ? 34.047 0.034 -28.659 1.00 90.50 216 ILE A N 1
ATOM 1739 C CA . ILE A 1 216 ? 34.141 0.010 -30.120 1.00 90.50 216 ILE A CA 1
ATOM 1740 C C . ILE A 1 216 ? 34.064 1.432 -30.676 1.00 90.50 216 ILE A C 1
ATOM 1742 O O . ILE A 1 216 ? 34.953 1.829 -31.425 1.00 90.50 216 ILE A O 1
ATOM 1746 N N . SER A 1 217 ? 33.032 2.203 -30.314 1.00 89.50 217 SER A N 1
ATOM 1747 C CA . SER A 1 217 ? 32.858 3.569 -30.835 1.00 89.50 217 SER A CA 1
ATOM 1748 C C . SER A 1 217 ? 33.617 4.635 -30.039 1.00 89.50 217 SER A C 1
ATOM 1750 O O . SER A 1 217 ? 33.821 5.739 -30.534 1.00 89.50 217 SER A O 1
ATOM 1752 N N . GLY A 1 218 ? 34.043 4.329 -28.809 1.00 90.44 218 GLY A N 1
ATOM 1753 C CA . GLY A 1 218 ? 34.634 5.295 -27.881 1.00 90.44 218 GLY A CA 1
ATOM 1754 C C . GLY A 1 218 ? 33.615 6.257 -27.261 1.00 90.44 218 GLY A C 1
ATOM 1755 O O . GLY A 1 218 ? 33.987 7.074 -26.415 1.00 90.44 218 GLY A O 1
ATOM 1756 N N . GLU A 1 219 ? 32.342 6.166 -27.646 1.00 91.94 219 GLU A N 1
ATOM 1757 C CA . GLU A 1 219 ? 31.275 7.033 -27.157 1.00 91.94 219 GLU A CA 1
ATOM 1758 C C . GLU A 1 219 ? 30.859 6.654 -25.737 1.00 91.94 219 GLU A C 1
ATOM 1760 O O . GLU A 1 219 ? 30.943 5.502 -25.311 1.00 91.94 219 GLU A O 1
ATOM 1765 N N . THR A 1 220 ? 30.405 7.650 -24.983 1.00 92.38 220 THR A N 1
ATOM 1766 C CA . THR A 1 220 ? 29.905 7.450 -23.624 1.00 92.38 220 THR A CA 1
ATOM 1767 C C . THR A 1 220 ? 28.388 7.374 -23.649 1.00 92.38 220 THR A C 1
ATOM 1769 O O . THR A 1 220 ? 27.735 8.233 -24.237 1.00 92.38 220 THR A O 1
ATOM 1772 N N . TYR A 1 221 ? 27.839 6.382 -22.962 1.00 94.69 221 TYR A N 1
ATOM 1773 C CA . TYR A 1 221 ? 26.407 6.161 -22.824 1.00 94.69 221 TYR A CA 1
ATOM 1774 C C . TYR A 1 221 ? 26.027 6.061 -21.352 1.00 94.69 221 TYR A C 1
ATOM 1776 O O . TYR A 1 221 ? 26.854 5.754 -20.488 1.00 94.69 221 TYR A O 1
ATOM 1784 N N . SER A 1 222 ? 24.759 6.318 -21.066 1.00 94.38 222 SER A N 1
ATOM 1785 C CA . SER A 1 222 ? 24.155 5.980 -19.784 1.00 94.38 222 SER A CA 1
ATOM 1786 C C . SER A 1 222 ? 23.167 4.828 -19.971 1.00 94.38 222 SER A C 1
ATOM 1788 O O . SER A 1 222 ? 22.450 4.773 -20.963 1.00 94.38 222 SER A O 1
ATOM 1790 N N . GLU A 1 223 ? 23.107 3.913 -19.013 1.00 94.38 223 GLU A N 1
ATOM 1791 C CA . GLU A 1 223 ? 22.111 2.843 -18.953 1.00 94.38 223 GLU A CA 1
ATOM 1792 C C . GLU A 1 223 ? 21.161 3.064 -17.775 1.00 94.38 223 GLU A C 1
ATOM 1794 O O . GLU A 1 223 ? 21.557 3.581 -16.724 1.00 94.38 223 GLU A O 1
ATOM 1799 N N . LEU A 1 224 ? 19.902 2.661 -17.938 1.00 95.50 224 LEU A N 1
ATOM 1800 C CA . LEU A 1 224 ? 18.924 2.653 -16.859 1.00 95.50 224 LEU A CA 1
ATOM 1801 C C . LEU A 1 224 ? 19.169 1.459 -15.926 1.00 95.50 224 LEU A C 1
ATOM 1803 O O . LEU A 1 224 ? 19.067 0.293 -16.318 1.00 95.50 224 LEU A O 1
ATOM 1807 N N . VAL A 1 225 ? 19.366 1.767 -14.649 1.00 94.06 225 VAL A N 1
ATOM 1808 C CA . VAL A 1 225 ? 19.489 0.810 -13.550 1.00 94.06 225 VAL A CA 1
ATOM 1809 C C . VAL A 1 225 ? 18.399 1.096 -12.528 1.00 94.06 225 VAL A C 1
ATOM 1811 O O . VAL A 1 225 ? 18.395 2.137 -11.882 1.00 94.06 225 VAL A O 1
ATOM 1814 N N . ILE A 1 226 ? 17.475 0.160 -12.314 1.00 94.38 226 ILE A N 1
ATOM 1815 C CA . ILE A 1 226 ? 16.465 0.308 -11.257 1.00 94.38 226 ILE A CA 1
ATOM 1816 C C . ILE A 1 226 ? 17.058 -0.211 -9.934 1.00 94.38 226 ILE A C 1
ATOM 1818 O O . ILE A 1 226 ? 17.390 -1.395 -9.836 1.00 94.38 226 ILE A O 1
ATOM 1822 N N . PRO A 1 227 ? 17.183 0.618 -8.877 1.00 94.69 227 PRO A N 1
ATOM 1823 C CA . PRO A 1 227 ? 17.724 0.162 -7.600 1.00 94.69 227 PRO A CA 1
ATOM 1824 C C . PRO A 1 227 ? 16.886 -0.9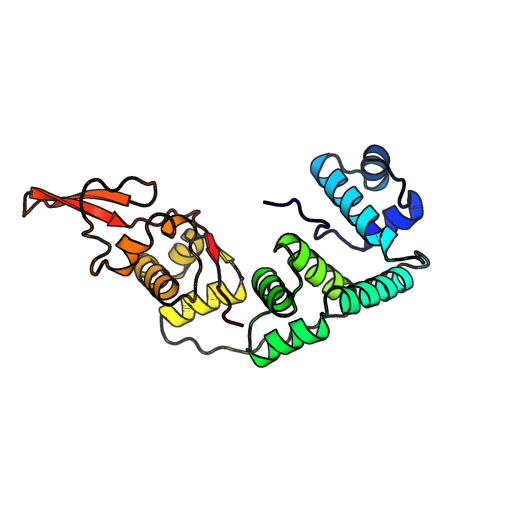73 -7.004 1.00 94.69 227 PRO A C 1
ATOM 1826 O O . PRO A 1 227 ? 15.661 -0.905 -7.000 1.00 94.69 227 PRO A O 1
ATOM 1829 N N . SER A 1 228 ? 17.505 -1.977 -6.376 1.00 94.94 228 SER A N 1
ATOM 1830 C CA . SER A 1 228 ? 16.769 -3.140 -5.837 1.00 94.94 228 SER A CA 1
ATOM 1831 C C . SER A 1 228 ? 15.706 -2.777 -4.790 1.00 94.94 228 SER A C 1
ATOM 1833 O O . SER A 1 228 ? 14.727 -3.500 -4.619 1.00 94.94 228 SER A O 1
ATOM 1835 N N . ARG A 1 229 ? 15.885 -1.657 -4.076 1.00 95.19 229 ARG A N 1
ATOM 1836 C CA . ARG A 1 229 ? 14.919 -1.137 -3.090 1.00 95.19 229 ARG A CA 1
ATOM 1837 C C . ARG A 1 229 ? 13.857 -0.214 -3.697 1.00 95.19 229 ARG A C 1
ATOM 1839 O O . ARG A 1 229 ? 12.989 0.244 -2.958 1.00 95.19 229 ARG A O 1
ATOM 1846 N N . ALA A 1 230 ? 13.926 0.078 -4.996 1.00 96.25 230 ALA A N 1
ATOM 1847 C CA . ALA A 1 230 ? 12.921 0.877 -5.679 1.00 96.25 230 ALA A CA 1
ATOM 1848 C C . ALA A 1 230 ? 11.556 0.205 -5.546 1.00 96.25 230 ALA A C 1
ATOM 1850 O O . ALA A 1 230 ? 11.430 -1.017 -5.661 1.00 96.25 230 ALA A O 1
ATOM 1851 N N . ARG A 1 231 ? 10.544 1.018 -5.260 1.00 96.69 231 ARG A N 1
ATOM 1852 C CA . ARG A 1 231 ? 9.182 0.556 -5.039 1.00 96.69 231 ARG A CA 1
ATOM 1853 C C . ARG A 1 231 ? 8.435 0.554 -6.367 1.00 96.69 231 ARG A C 1
ATOM 1855 O O . ARG A 1 231 ? 8.399 1.577 -7.039 1.00 96.69 231 ARG A O 1
ATOM 1862 N N . ILE A 1 232 ? 7.851 -0.586 -6.705 1.00 97.31 232 ILE A N 1
ATOM 1863 C CA . ILE A 1 232 ? 6.977 -0.779 -7.858 1.00 97.31 232 ILE A CA 1
ATOM 1864 C C . ILE A 1 232 ? 5.562 -0.934 -7.305 1.00 97.31 232 ILE A C 1
ATOM 1866 O O . ILE A 1 232 ? 5.328 -1.750 -6.406 1.00 97.31 232 ILE A O 1
ATOM 1870 N N . GLU A 1 233 ? 4.629 -0.112 -7.760 1.00 96.38 233 GLU A N 1
ATOM 1871 C CA . GLU A 1 233 ? 3.260 -0.083 -7.246 1.00 96.38 233 GLU A CA 1
ATOM 1872 C C . GLU A 1 233 ? 2.260 -0.302 -8.375 1.00 96.38 233 GLU A C 1
ATOM 1874 O O . GLU A 1 233 ? 2.433 0.236 -9.465 1.00 96.38 233 GLU A O 1
ATOM 1879 N N . ALA A 1 234 ? 1.202 -1.066 -8.107 1.00 95.06 234 ALA A N 1
ATOM 1880 C CA . ALA A 1 234 ? 0.102 -1.191 -9.052 1.00 95.06 234 ALA A CA 1
ATOM 1881 C C . ALA A 1 234 ? -0.615 0.157 -9.166 1.00 95.06 234 ALA A C 1
ATOM 1883 O O . ALA A 1 234 ? -0.908 0.798 -8.147 1.00 95.06 234 ALA A O 1
ATOM 1884 N N . ARG A 1 235 ? -0.893 0.578 -10.399 1.00 91.75 235 ARG A N 1
ATOM 1885 C CA . ARG A 1 235 ? -1.749 1.722 -10.690 1.00 91.75 235 ARG A CA 1
ATOM 1886 C C . ARG A 1 235 ? -3.099 1.200 -11.161 1.00 91.75 235 ARG A C 1
ATOM 1888 O O . ARG A 1 235 ? -3.180 0.325 -12.019 1.00 91.75 235 ARG A O 1
ATOM 1895 N N . TRP A 1 236 ? -4.148 1.736 -10.558 1.00 85.94 236 TRP A N 1
ATOM 1896 C CA . TRP A 1 236 ? -5.523 1.357 -10.838 1.00 85.94 236 TRP A CA 1
ATOM 1897 C C . TRP A 1 236 ? -6.147 2.474 -11.670 1.00 85.94 236 TRP A C 1
ATOM 1899 O O . TRP A 1 236 ? -6.165 3.621 -11.228 1.00 85.94 236 TRP A O 1
ATOM 1909 N N . SER A 1 237 ? -6.568 2.157 -12.891 1.00 75.19 237 SER A N 1
ATOM 1910 C CA . SER A 1 237 ? -7.491 2.985 -13.667 1.00 75.19 237 SER A CA 1
ATOM 1911 C C . SER A 1 237 ? -8.895 2.525 -13.293 1.00 75.19 237 SER A C 1
ATOM 1913 O O . SER A 1 237 ? -9.332 1.482 -13.782 1.00 75.19 237 SER A O 1
ATOM 1915 N N . LEU A 1 238 ? -9.497 3.222 -12.334 1.00 75.38 238 LEU A N 1
ATOM 1916 C CA . LEU A 1 238 ? -10.855 2.979 -11.855 1.00 75.38 238 LEU A CA 1
ATOM 1917 C C . LEU A 1 238 ? -11.838 3.929 -12.538 1.00 75.38 238 LEU A C 1
ATOM 1919 O O . LEU A 1 238 ? -11.368 4.999 -12.988 1.00 75.38 238 LEU A O 1
#

Radius of gyration: 22.65 Å; chains: 1; bounding box: 56×32×62 Å

Secondary structure (DSSP, 8-state):
-PPPSS----HHHHHHHHHHT-TT--HHHHHHHHT---HHHHHHHHHHHHHHHTT-----SHHHHHHHHHHHHHHHTTHHHHHHHHHHTT----HHHHHHHHHHTT----HHHHHHHHHHHHHTT---PPPPP----SHHHHHHHHHHHHSEEEHHHHHHHH-TTHHHHHHHHHHTTSEE-HHHHTTHHHHHH-S-TTSBPTT--STTEEEEE-TTT--EEEEE---TT-EEEE----

pLDDT: mean 93.13, std 5.63, range [44.47, 97.69]

Sequence (238 aa):
MTESRFYPLPLNKIYKLAVEVGPEAKLEDVMSTLRIRSKRTAQQYLRTLKWMAERVENVGTLDEFSRELLTVLLEEFKLEEALNLLMKEKIPLTPSSMASALKEAGIEVSKTEARAIISWLKHMDALKERRVPVLTVTLEDRVLEEVRQRGSVTYGTLVKSYGDGVRDVVVQLWRKGYLSVPVLEEHRDLLMEAENLDKLPSGLKGRIFATWQDRISGETYSELVIPSRARIEARWSL